Protein AF-A0A6V7UQU7-F1 (afdb_monomer_lite)

Foldseek 3Di:
DVVVVVVVCVVVLVVVLVVQPDPPPEAEPDDADDPVVVVVVPVPDDPPVVVQDCVVQCVVPVHHQGHFYWDHDPVIDRPSSLDDQQNVLVVVVLSVQVVVLVVPDDPVPPDPVSCCVRVVPDDPLLVVFQKKKKKKKKFWCVVPPPDPDDDRCVLVVVCVVCVSVLVVVLQVVCCVDPWHWRHKDKDFWDKDKDQDPPPVRTIMIMTIIMMGTDIDDDPDPDPPVVVQCSSQVSSVVVQVVVPPDGMDIHMDMDGSVCVVVVVVVVVD

InterPro domains:
  IPR007012 Poly(A) polymerase, central domain [PF04928] (21-111)

Organism: Meloidogyne enterolobii (NCBI:txid390850)

Radius of gyration: 23.24 Å; chains: 1; bounding box: 62×55×62 Å

Structure (mmCIF, N/CA/C/O backbone):
data_AF-A0A6V7UQU7-F1
#
_entry.id   AF-A0A6V7UQU7-F1
#
loop_
_atom_site.group_PDB
_atom_site.id
_atom_site.type_symbol
_atom_site.label_atom_id
_atom_site.label_alt_id
_atom_site.label_comp_id
_atom_site.label_asym_id
_atom_site.label_entity_id
_atom_site.label_seq_id
_atom_site.pdbx_PDB_ins_code
_atom_site.Cartn_x
_atom_site.Cartn_y
_atom_site.Cartn_z
_atom_site.occupancy
_atom_site.B_iso_or_equiv
_atom_site.auth_seq_id
_atom_site.auth_comp_id
_atom_site.auth_asym_id
_atom_site.auth_atom_id
_atom_site.pdbx_PDB_model_num
ATOM 1 N N . MET A 1 1 ? -1.604 6.553 -40.086 1.00 38.62 1 MET A N 1
ATOM 2 C CA . MET A 1 1 ? -0.364 6.675 -39.282 1.00 38.62 1 MET A CA 1
ATOM 3 C C . MET A 1 1 ? -0.588 6.390 -37.780 1.00 38.62 1 MET A C 1
ATOM 5 O O . MET A 1 1 ? 0.051 7.010 -36.950 1.00 38.62 1 MET A O 1
ATOM 9 N N . PHE A 1 2 ? -1.467 5.445 -37.404 1.00 35.56 2 PHE A N 1
ATOM 10 C CA . PHE A 1 2 ? -1.721 5.056 -35.995 1.00 35.56 2 PHE A CA 1
ATOM 11 C C . PHE A 1 2 ? -1.322 3.598 -35.680 1.00 35.56 2 PHE A C 1
ATOM 13 O O . PHE A 1 2 ? -1.308 3.193 -34.520 1.00 35.56 2 PHE A O 1
ATOM 20 N N . CYS A 1 3 ? -0.959 2.815 -36.704 1.00 40.19 3 CYS A N 1
ATOM 21 C CA . CYS A 1 3 ? -0.715 1.377 -36.570 1.00 40.19 3 CYS A CA 1
ATOM 22 C C . CYS A 1 3 ? 0.665 1.059 -35.968 1.00 40.19 3 CYS A C 1
ATOM 24 O O . CYS A 1 3 ? 0.757 0.230 -35.070 1.00 40.19 3 CYS A O 1
ATOM 26 N N . LEU A 1 4 ? 1.728 1.771 -36.378 1.00 34.69 4 LEU A N 1
ATOM 27 C CA . LEU A 1 4 ? 3.078 1.542 -35.841 1.00 34.69 4 LEU A CA 1
ATOM 28 C C . LEU A 1 4 ? 3.214 1.943 -34.367 1.00 34.69 4 LEU A C 1
ATOM 30 O O . LEU A 1 4 ? 3.844 1.215 -33.612 1.00 34.69 4 LEU A O 1
ATOM 34 N N . PHE A 1 5 ? 2.584 3.041 -33.935 1.00 39.69 5 PHE A N 1
ATOM 35 C CA . PHE A 1 5 ? 2.629 3.470 -32.531 1.00 39.69 5 PHE A CA 1
ATOM 36 C C . PHE A 1 5 ? 1.926 2.469 -31.605 1.00 39.69 5 PHE A C 1
ATOM 38 O O . PHE A 1 5 ? 2.447 2.155 -30.539 1.00 39.69 5 PHE A O 1
ATOM 45 N N . CYS A 1 6 ? 0.787 1.909 -32.030 1.00 44.00 6 CYS A N 1
ATOM 46 C CA . CYS A 1 6 ? 0.110 0.858 -31.270 1.00 44.00 6 CYS A CA 1
ATOM 47 C C . CYS A 1 6 ? 0.931 -0.436 -31.243 1.00 44.00 6 CYS A C 1
ATOM 49 O O . CYS A 1 6 ? 1.043 -1.044 -30.185 1.00 44.00 6 CYS A O 1
ATOM 51 N N . LEU A 1 7 ? 1.545 -0.839 -32.362 1.00 42.62 7 LEU A N 1
ATOM 52 C CA . LEU A 1 7 ? 2.365 -2.053 -32.415 1.00 42.62 7 LEU A CA 1
ATOM 53 C C . LEU A 1 7 ? 3.631 -1.936 -31.549 1.00 42.62 7 LEU A C 1
ATOM 55 O O . LEU A 1 7 ? 3.973 -2.881 -30.841 1.00 42.62 7 LEU A O 1
ATOM 59 N N . MET A 1 8 ? 4.289 -0.768 -31.554 1.00 40.59 8 MET A N 1
ATOM 60 C CA . MET A 1 8 ? 5.444 -0.488 -30.694 1.00 40.59 8 MET A CA 1
ATOM 61 C C . MET A 1 8 ? 5.042 -0.474 -29.220 1.00 40.59 8 MET A C 1
ATOM 63 O O . MET A 1 8 ? 5.721 -1.085 -28.405 1.00 40.59 8 MET A O 1
ATOM 67 N N . PHE A 1 9 ? 3.903 0.142 -28.879 1.00 51.94 9 PHE A N 1
ATOM 68 C CA . PHE A 1 9 ? 3.383 0.110 -27.514 1.00 51.94 9 PHE A CA 1
ATOM 69 C C . PHE A 1 9 ? 3.078 -1.327 -27.080 1.00 51.94 9 PHE A C 1
ATOM 71 O O . PHE A 1 9 ? 3.456 -1.713 -25.987 1.00 51.94 9 PHE A O 1
ATOM 78 N N . PHE A 1 10 ? 2.489 -2.155 -27.946 1.00 49.56 10 PHE A N 1
ATOM 79 C CA . PHE A 1 10 ? 2.205 -3.565 -27.662 1.00 49.56 10 PHE A CA 1
ATOM 80 C C . PHE A 1 10 ? 3.458 -4.418 -27.460 1.00 49.56 10 PHE A C 1
ATOM 82 O O . PHE A 1 10 ? 3.515 -5.197 -26.510 1.00 49.56 10 PHE A O 1
ATOM 89 N N . LEU A 1 11 ? 4.465 -4.274 -28.325 1.00 48.03 11 LEU A N 1
ATOM 90 C CA . LEU A 1 11 ? 5.730 -5.003 -28.211 1.00 48.03 11 LEU A CA 1
AT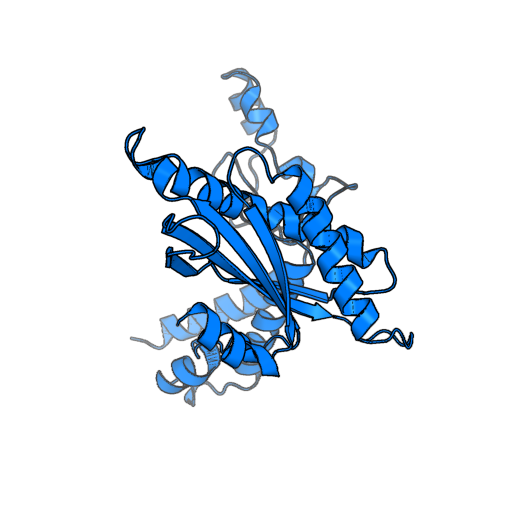OM 91 C C . LEU A 1 11 ? 6.523 -4.544 -26.982 1.00 48.03 11 LEU A C 1
ATOM 93 O O . LEU A 1 11 ? 6.969 -5.384 -26.202 1.00 48.03 11 LEU A O 1
ATOM 97 N N . CYS A 1 12 ? 6.612 -3.232 -26.742 1.00 50.34 12 CYS A N 1
ATOM 98 C CA . CYS A 1 12 ? 7.234 -2.686 -25.540 1.00 50.34 12 CYS A CA 1
ATOM 99 C C . CYS A 1 12 ? 6.485 -3.113 -24.276 1.00 50.34 12 CYS A C 1
ATOM 101 O O . CYS A 1 12 ? 7.136 -3.460 -23.302 1.00 50.34 12 CYS A O 1
ATOM 103 N N . PHE 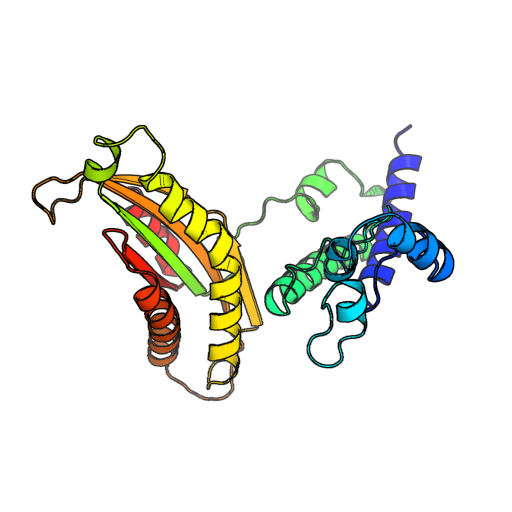A 1 13 ? 5.149 -3.155 -24.284 1.00 57.59 13 PHE A N 1
ATOM 104 C CA . PHE A 1 13 ? 4.348 -3.514 -23.112 1.00 57.59 13 PHE A CA 1
ATOM 105 C C . PHE A 1 13 ? 4.418 -5.011 -22.792 1.00 57.59 13 PHE A C 1
ATOM 107 O O . PHE A 1 13 ? 4.503 -5.364 -21.624 1.00 57.59 13 PHE A O 1
ATOM 114 N N . ASN A 1 14 ? 4.452 -5.899 -23.793 1.00 53.62 14 ASN A N 1
ATOM 115 C CA . ASN A 1 14 ? 4.610 -7.345 -23.571 1.00 53.62 14 ASN A CA 1
ATOM 116 C C . ASN A 1 14 ? 6.024 -7.712 -23.081 1.00 53.62 14 ASN A C 1
ATOM 118 O O . ASN A 1 14 ? 6.183 -8.603 -22.244 1.00 53.62 14 ASN A O 1
ATOM 122 N N . VAL A 1 15 ? 7.050 -7.010 -23.577 1.00 52.31 15 VAL A N 1
ATOM 123 C CA . VAL A 1 15 ? 8.431 -7.145 -23.089 1.00 52.31 15 VAL A CA 1
ATOM 124 C C . VAL A 1 15 ? 8.567 -6.541 -21.687 1.00 52.31 15 VAL A C 1
ATOM 126 O O . VAL A 1 15 ? 9.101 -7.215 -20.809 1.00 52.31 15 VAL A O 1
ATOM 129 N N . LEU A 1 16 ? 8.000 -5.353 -21.428 1.00 54.75 16 LEU A N 1
ATOM 130 C CA . LEU A 1 16 ? 7.942 -4.772 -20.079 1.00 54.75 16 LEU A CA 1
ATOM 131 C C . LEU A 1 16 ? 7.224 -5.708 -19.110 1.00 54.75 16 LEU A C 1
ATOM 133 O O . LEU A 1 16 ? 7.725 -5.939 -18.023 1.00 54.75 16 LEU A O 1
ATOM 137 N N . LEU A 1 17 ? 6.087 -6.285 -19.501 1.00 57.25 17 LEU A N 1
ATOM 138 C CA . LEU A 1 17 ? 5.321 -7.218 -18.675 1.00 57.25 17 LEU A CA 1
ATOM 139 C C . LEU A 1 17 ? 6.156 -8.429 -18.263 1.00 57.25 17 LEU A C 1
ATOM 141 O O . LEU A 1 17 ? 6.141 -8.797 -17.095 1.00 57.25 17 LEU A O 1
ATOM 145 N N . LYS A 1 18 ? 6.905 -9.035 -19.193 1.00 56.91 18 LYS A N 1
ATOM 146 C CA . LYS A 1 18 ? 7.782 -10.174 -18.881 1.00 56.91 18 LYS A CA 1
ATOM 147 C C . LYS A 1 18 ? 8.965 -9.787 -17.987 1.00 56.91 18 LYS A C 1
ATOM 149 O O . LYS A 1 18 ? 9.314 -10.566 -17.106 1.00 56.91 18 LYS A O 1
ATOM 154 N N . VAL A 1 19 ? 9.551 -8.604 -18.182 1.00 50.72 19 VAL A N 1
ATOM 155 C CA . VAL A 1 19 ? 10.680 -8.100 -17.375 1.00 50.72 19 VAL A CA 1
ATOM 156 C C . VAL A 1 19 ? 10.222 -7.672 -15.973 1.00 50.72 19 VAL A C 1
ATOM 158 O O . VAL A 1 19 ? 10.848 -8.030 -14.981 1.00 50.72 19 VAL A O 1
ATOM 161 N N . CYS A 1 20 ? 9.066 -7.016 -15.857 1.00 53.97 20 CYS A N 1
ATOM 162 C CA . CYS A 1 20 ? 8.433 -6.627 -14.594 1.00 53.97 20 CYS A CA 1
ATOM 163 C C . CYS A 1 20 ? 7.859 -7.810 -13.791 1.00 53.97 20 CYS A C 1
ATOM 165 O O . CYS A 1 20 ? 7.164 -7.579 -12.807 1.00 53.97 20 CYS A O 1
ATOM 167 N N . LEU A 1 21 ? 8.080 -9.065 -14.196 1.00 60.72 21 LEU A N 1
ATOM 168 C CA . LEU A 1 21 ? 7.579 -10.249 -13.486 1.00 60.72 21 LEU A CA 1
ATOM 169 C C . LEU A 1 21 ? 8.658 -11.003 -12.696 1.00 60.72 21 LEU A C 1
ATOM 171 O O . LEU A 1 21 ? 8.309 -11.906 -11.941 1.00 60.72 21 LEU A O 1
ATOM 175 N N . GLN A 1 22 ? 9.937 -10.634 -12.810 1.00 75.25 22 GLN A N 1
ATOM 176 C CA . GLN A 1 22 ? 11.036 -11.292 -12.088 1.00 75.25 22 GLN A CA 1
ATOM 177 C C . GLN A 1 22 ? 11.571 -10.432 -10.934 1.00 75.25 22 GLN A C 1
ATOM 179 O O . GLN A 1 22 ? 12.771 -10.253 -10.766 1.00 75.25 22 GLN A O 1
ATOM 184 N N . TRP A 1 23 ? 10.694 -9.862 -10.115 1.00 81.38 23 TRP A N 1
ATOM 185 C CA . TRP A 1 23 ? 11.144 -9.172 -8.904 1.00 81.38 23 TRP A CA 1
ATOM 186 C C . TRP A 1 23 ? 11.873 -10.143 -7.958 1.00 81.38 23 TRP A C 1
ATOM 188 O O . TRP A 1 23 ? 11.423 -11.282 -7.821 1.00 81.38 23 TRP A O 1
ATOM 198 N N . PRO A 1 24 ? 12.959 -9.724 -7.282 1.00 82.94 24 PRO A N 1
ATOM 199 C CA . PRO A 1 24 ? 13.440 -8.349 -7.125 1.00 82.94 24 PRO A CA 1
ATOM 200 C C . PRO A 1 24 ? 14.542 -7.927 -8.120 1.00 82.94 24 PRO A C 1
ATOM 202 O O . PRO A 1 24 ? 15.306 -7.015 -7.809 1.00 82.94 24 PRO A O 1
ATOM 205 N N . PHE A 1 25 ? 14.676 -8.548 -9.299 1.00 82.81 25 PHE A N 1
ATOM 206 C CA . PHE A 1 25 ? 15.688 -8.100 -10.264 1.00 82.81 25 PHE A CA 1
ATOM 207 C C . PHE A 1 25 ? 15.434 -6.640 -10.696 1.00 82.81 25 PHE A C 1
ATOM 209 O O . PHE A 1 25 ? 14.292 -6.288 -11.009 1.00 82.81 25 PHE A O 1
ATOM 216 N N . PRO A 1 26 ? 16.466 -5.772 -10.686 1.00 80.75 26 PRO A N 1
ATOM 217 C CA . PRO A 1 26 ? 16.290 -4.356 -10.967 1.00 80.75 26 PRO A CA 1
ATOM 218 C C . PRO A 1 26 ? 15.997 -4.092 -12.438 1.00 80.75 26 PRO A C 1
ATOM 220 O O . PRO A 1 26 ? 16.624 -4.661 -13.331 1.00 80.75 26 PRO A O 1
ATOM 223 N N . VAL A 1 27 ? 15.089 -3.149 -12.681 1.00 84.50 27 VAL A N 1
ATOM 224 C CA . VAL A 1 27 ? 14.890 -2.574 -14.011 1.00 84.50 27 VAL A CA 1
ATOM 225 C C . VAL A 1 27 ? 15.957 -1.506 -14.231 1.00 84.50 27 VAL A C 1
ATOM 227 O O . VAL A 1 27 ? 15.964 -0.479 -13.547 1.00 84.50 27 VAL A O 1
ATOM 230 N N . LEU A 1 28 ? 16.848 -1.766 -15.188 1.00 83.19 28 LEU A N 1
ATOM 231 C CA . LEU A 1 28 ? 17.916 -0.866 -15.615 1.00 83.19 28 LEU A CA 1
ATOM 232 C C . LEU A 1 28 ? 17.627 -0.371 -17.032 1.00 83.19 28 LEU A C 1
ATOM 234 O O . LEU A 1 28 ? 17.311 -1.166 -17.917 1.00 83.19 28 LEU A O 1
ATOM 238 N N . LEU A 1 29 ? 17.737 0.939 -17.240 1.00 84.25 29 LEU A N 1
ATOM 239 C CA . LEU A 1 29 ? 17.653 1.542 -18.575 1.00 84.25 29 LEU A CA 1
ATOM 240 C C . LEU A 1 29 ? 19.039 1.691 -19.220 1.00 84.25 29 LEU A C 1
ATOM 242 O O . LEU A 1 29 ? 19.158 1.612 -20.438 1.00 84.25 29 LEU A O 1
ATOM 246 N N . GLU A 1 30 ? 20.074 1.865 -18.397 1.00 82.75 30 GLU A N 1
ATOM 247 C CA . GLU A 1 30 ? 21.483 1.960 -18.784 1.00 82.75 30 GLU A CA 1
ATOM 248 C C . GLU A 1 30 ? 22.332 1.117 -17.819 1.00 82.75 30 GLU A C 1
ATOM 250 O O . GLU A 1 30 ? 21.868 0.721 -16.744 1.00 82.75 30 GLU A O 1
ATOM 255 N N . ALA A 1 31 ? 23.567 0.803 -18.213 1.00 81.81 31 ALA A N 1
ATOM 256 C CA . ALA A 1 31 ? 24.506 0.127 -17.326 1.00 81.81 31 ALA A CA 1
ATOM 257 C C . ALA A 1 31 ? 24.870 1.040 -16.144 1.00 81.81 31 ALA A C 1
ATOM 259 O O . ALA A 1 31 ? 25.042 2.243 -16.323 1.00 81.81 31 ALA A O 1
ATOM 260 N N . LEU A 1 32 ? 25.008 0.459 -14.950 1.00 77.88 32 LEU A N 1
ATOM 261 C CA . LEU A 1 32 ? 25.398 1.211 -13.757 1.00 77.88 32 LEU A CA 1
ATOM 262 C C . LEU A 1 32 ? 26.798 1.812 -13.923 1.00 77.88 32 LEU A C 1
ATOM 264 O O . LEU A 1 32 ? 27.699 1.176 -14.480 1.00 77.88 32 LEU A O 1
ATOM 268 N N . THR A 1 33 ? 26.980 3.015 -13.386 1.00 75.56 33 THR A N 1
ATOM 269 C CA . THR A 1 33 ? 28.263 3.717 -13.358 1.00 75.56 33 THR A CA 1
ATOM 270 C C . THR A 1 33 ? 29.335 2.850 -12.690 1.00 75.56 33 THR A C 1
ATOM 272 O O . THR A 1 33 ? 29.115 2.247 -11.638 1.00 75.56 33 THR A O 1
ATOM 275 N N . SER A 1 34 ? 30.518 2.769 -13.306 1.00 71.75 34 SER A N 1
ATOM 276 C CA . SER A 1 34 ? 31.608 1.921 -12.819 1.00 71.75 34 SER A CA 1
ATOM 277 C C . SER A 1 34 ? 32.243 2.459 -11.530 1.00 71.75 34 SER A C 1
ATOM 279 O O . SER A 1 34 ? 32.335 3.670 -11.315 1.00 71.75 34 SER A O 1
ATOM 281 N N . GLN A 1 35 ? 32.763 1.548 -10.696 1.00 66.25 35 GLN A N 1
ATOM 282 C CA . GLN A 1 35 ? 33.463 1.868 -9.438 1.00 66.25 35 GLN A CA 1
ATOM 283 C C . GLN A 1 35 ? 34.615 2.868 -9.629 1.00 66.25 35 GLN A C 1
ATOM 285 O O . GLN A 1 35 ? 34.891 3.690 -8.756 1.00 66.25 35 GLN A O 1
ATOM 290 N N . GLU A 1 36 ? 35.265 2.831 -10.789 1.00 66.06 36 GLU A N 1
ATOM 291 C CA . GLU A 1 36 ? 36.359 3.729 -11.156 1.00 66.06 36 GLU A CA 1
ATOM 292 C C . GLU A 1 36 ? 35.876 5.172 -11.381 1.00 66.06 36 GLU A C 1
ATOM 294 O O . GLU A 1 36 ? 36.468 6.117 -10.854 1.00 66.06 36 GLU A O 1
ATOM 299 N N . LEU A 1 37 ? 34.752 5.351 -12.087 1.00 65.38 37 LEU A N 1
ATOM 300 C CA . LEU A 1 37 ? 34.122 6.661 -12.294 1.00 65.38 37 LEU A CA 1
ATOM 301 C C . LEU A 1 37 ? 33.615 7.252 -10.972 1.00 65.38 37 LEU A C 1
ATOM 303 O O . LEU A 1 37 ? 33.791 8.445 -10.722 1.00 65.38 37 LEU A O 1
ATOM 307 N N . ILE A 1 38 ? 33.060 6.402 -10.104 1.00 64.94 38 ILE A N 1
ATOM 308 C CA . ILE A 1 38 ? 32.611 6.769 -8.756 1.00 64.94 38 ILE A CA 1
ATOM 309 C C . ILE A 1 38 ? 33.795 7.259 -7.913 1.00 64.94 38 ILE A C 1
ATOM 311 O O . ILE A 1 38 ? 33.745 8.356 -7.363 1.00 64.94 38 ILE A O 1
ATOM 315 N N . THR A 1 39 ? 34.891 6.497 -7.866 1.00 62.28 39 THR A N 1
ATOM 316 C CA . THR A 1 39 ? 36.102 6.850 -7.097 1.00 62.28 39 THR A CA 1
ATOM 317 C C . THR A 1 39 ? 36.709 8.174 -7.576 1.00 62.28 39 THR A C 1
ATOM 319 O O . THR A 1 39 ? 37.093 9.017 -6.767 1.00 62.28 39 THR A O 1
ATOM 322 N N . LYS A 1 40 ? 36.720 8.416 -8.893 1.00 65.44 40 LYS A N 1
ATOM 323 C CA . LYS A 1 40 ? 37.178 9.685 -9.479 1.00 65.44 40 LYS A CA 1
ATOM 324 C C . LYS A 1 40 ? 36.296 10.877 -9.083 1.00 65.44 40 LYS A C 1
ATOM 326 O O . LYS A 1 40 ? 36.815 11.976 -8.907 1.00 65.44 40 LYS A O 1
ATOM 331 N N . TYR A 1 41 ? 34.985 10.674 -8.942 1.00 61.09 41 TYR A N 1
ATOM 332 C CA . TYR A 1 41 ? 34.038 11.717 -8.532 1.00 61.09 41 TYR A CA 1
ATOM 333 C C . TYR A 1 41 ? 34.113 12.008 -7.023 1.00 61.09 41 TYR A C 1
ATOM 335 O O . TYR A 1 41 ? 34.119 13.168 -6.616 1.00 61.09 41 TYR A O 1
ATOM 343 N N . LEU A 1 42 ? 34.233 10.963 -6.196 1.00 61.47 42 LEU A N 1
ATOM 344 C CA . LEU A 1 42 ? 34.309 11.058 -4.732 1.00 61.47 42 LEU A CA 1
ATOM 345 C C . LEU A 1 42 ? 35.591 11.732 -4.237 1.00 61.47 42 LEU A C 1
ATOM 347 O O . LEU A 1 42 ? 35.550 12.480 -3.266 1.00 61.47 42 LEU A O 1
ATOM 351 N N . ASN A 1 43 ? 36.711 11.556 -4.941 1.00 60.69 43 ASN A N 1
ATOM 352 C CA . ASN A 1 43 ? 37.952 12.263 -4.614 1.00 60.69 43 ASN A CA 1
ATOM 353 C C . ASN A 1 43 ? 37.844 13.794 -4.778 1.00 60.69 43 ASN A C 1
ATOM 355 O O . ASN A 1 43 ? 38.704 14.513 -4.274 1.00 60.69 43 ASN A O 1
ATOM 359 N N . ASN A 1 44 ? 36.799 14.299 -5.448 1.00 58.19 44 ASN A N 1
ATOM 360 C CA . ASN A 1 44 ? 36.612 15.724 -5.713 1.00 58.19 44 ASN A CA 1
ATOM 361 C C . ASN A 1 44 ? 35.562 16.413 -4.821 1.00 58.19 44 ASN A C 1
ATOM 363 O O . ASN A 1 44 ? 35.558 17.642 -4.795 1.00 58.19 44 ASN A O 1
ATOM 367 N N . GLN A 1 45 ? 34.694 15.696 -4.088 1.00 55.38 45 GLN A N 1
ATOM 368 C CA . GLN A 1 45 ? 33.727 16.306 -3.156 1.00 55.38 45 GLN A CA 1
ATOM 369 C C . GLN A 1 45 ? 33.395 15.424 -1.941 1.00 55.38 45 GLN A C 1
ATOM 371 O O . GLN A 1 45 ? 33.277 14.209 -2.046 1.00 55.38 45 GLN A O 1
ATOM 376 N N . ASN A 1 46 ? 33.197 16.094 -0.797 1.00 53.53 46 ASN A N 1
ATOM 377 C CA . ASN A 1 46 ? 32.868 15.551 0.526 1.00 53.53 46 ASN A CA 1
ATOM 378 C C . ASN A 1 46 ? 31.901 14.346 0.523 1.00 53.53 46 ASN A C 1
ATOM 380 O O . ASN A 1 46 ? 30.873 14.348 -0.153 1.00 53.53 46 ASN A O 1
ATOM 384 N N . ASN A 1 47 ? 32.200 13.389 1.410 1.00 55.16 47 ASN A N 1
ATOM 385 C CA . ASN A 1 47 ? 31.612 12.052 1.610 1.00 55.16 47 ASN A CA 1
ATOM 386 C C . ASN A 1 47 ? 30.070 11.918 1.719 1.00 55.16 47 ASN A C 1
ATOM 388 O O . ASN A 1 47 ? 29.581 10.797 1.806 1.00 55.16 47 ASN A O 1
ATOM 392 N N . TYR A 1 48 ? 29.277 12.992 1.674 1.00 51.84 48 TYR A N 1
ATOM 393 C CA . TYR A 1 48 ? 27.807 12.935 1.797 1.00 51.84 48 TYR A CA 1
ATOM 394 C C . TYR A 1 48 ? 27.104 12.262 0.609 1.00 51.84 48 TYR A C 1
ATOM 396 O O . TYR A 1 48 ? 25.969 11.808 0.725 1.00 51.84 48 TYR A O 1
ATOM 404 N N . LEU A 1 49 ? 27.774 12.176 -0.542 1.00 51.16 49 LEU A N 1
ATOM 405 C CA . LEU A 1 49 ? 27.250 11.475 -1.713 1.00 51.16 49 LEU A CA 1
ATOM 406 C C . LEU A 1 49 ? 27.323 9.952 -1.578 1.00 51.16 49 LEU A C 1
ATOM 408 O O . LEU A 1 49 ? 26.596 9.280 -2.297 1.00 51.16 49 LEU A O 1
ATOM 412 N N . ILE A 1 50 ? 28.149 9.410 -0.673 1.00 50.62 50 ILE A N 1
ATOM 413 C CA . ILE A 1 50 ? 28.278 7.961 -0.433 1.00 50.62 50 ILE A CA 1
ATOM 414 C C . ILE A 1 50 ? 27.044 7.420 0.308 1.00 50.62 50 ILE A C 1
ATOM 416 O O . ILE A 1 50 ? 26.586 6.320 0.014 1.00 50.62 50 ILE A O 1
ATOM 420 N N . ASP A 1 51 ? 26.414 8.228 1.164 1.00 50.03 51 ASP A N 1
ATOM 421 C CA . ASP A 1 51 ? 25.173 7.851 1.859 1.00 50.03 51 ASP A CA 1
ATOM 422 C C . ASP A 1 51 ? 23.920 7.956 0.965 1.00 50.03 51 ASP A C 1
ATOM 424 O O . ASP A 1 51 ? 22.860 7.427 1.296 1.00 50.03 51 ASP A O 1
ATOM 428 N N . SER A 1 52 ? 24.034 8.571 -0.222 1.00 48.19 52 SER A N 1
ATOM 429 C CA . SER A 1 52 ? 22.973 8.599 -1.248 1.00 48.19 52 SER A CA 1
ATOM 430 C C . SER A 1 52 ? 22.781 7.241 -1.956 1.00 48.19 52 SER A C 1
ATOM 432 O O . SER A 1 52 ? 21.972 7.127 -2.884 1.00 48.19 52 SER A O 1
ATOM 434 N N . TRP A 1 53 ? 23.517 6.203 -1.561 1.00 52.94 53 TRP A N 1
ATOM 435 C CA . TRP A 1 53 ? 23.597 4.945 -2.296 1.00 52.94 53 TRP A CA 1
ATOM 436 C C . TRP A 1 53 ? 22.558 3.931 -1.827 1.00 52.94 53 TRP A C 1
ATOM 438 O O . TRP A 1 53 ? 22.809 3.096 -0.966 1.00 52.94 53 TRP A O 1
ATOM 448 N N . TYR A 1 54 ? 21.407 3.909 -2.498 1.00 51.16 54 TYR A N 1
ATOM 449 C CA . TYR A 1 54 ? 20.452 2.795 -2.418 1.00 51.16 54 TYR A CA 1
ATOM 450 C C . TYR A 1 54 ? 20.870 1.565 -3.253 1.00 51.16 54 TYR A C 1
ATOM 452 O O . TYR A 1 54 ? 20.087 0.626 -3.382 1.00 51.16 54 TYR A O 1
ATOM 460 N N . LEU A 1 55 ? 22.092 1.529 -3.806 1.00 51.16 55 LEU A N 1
ATOM 461 C CA . LEU A 1 55 ? 22.653 0.332 -4.452 1.00 51.16 55 LEU A CA 1
ATOM 462 C C . LEU A 1 55 ? 23.150 -0.708 -3.430 1.00 51.16 55 LEU A C 1
ATOM 464 O O . LEU A 1 55 ? 23.073 -1.905 -3.707 1.00 51.16 55 LEU A O 1
ATOM 468 N N . SER A 1 56 ? 23.570 -0.292 -2.227 1.00 49.75 56 SER A N 1
ATOM 469 C CA . SER A 1 56 ? 23.881 -1.222 -1.127 1.00 49.75 56 SER A CA 1
ATOM 470 C C . SER A 1 56 ? 22.637 -2.012 -0.702 1.00 49.75 56 SER A C 1
ATOM 472 O O . SER A 1 56 ? 22.732 -3.210 -0.468 1.00 49.75 56 SER A O 1
ATOM 474 N N . ASN A 1 57 ? 21.453 -1.386 -0.736 1.00 49.91 57 ASN A N 1
ATOM 475 C CA . ASN A 1 57 ? 20.157 -2.004 -0.424 1.00 49.91 57 ASN A CA 1
ATOM 476 C C . ASN A 1 57 ? 19.591 -2.932 -1.510 1.00 49.91 57 ASN A C 1
ATOM 478 O O . ASN A 1 57 ? 18.656 -3.684 -1.242 1.00 49.91 57 ASN A O 1
ATOM 482 N N . ILE A 1 58 ? 20.148 -2.931 -2.726 1.00 51.19 58 ILE A N 1
ATOM 483 C CA . ILE A 1 58 ? 19.845 -3.989 -3.706 1.00 51.19 58 ILE A CA 1
ATOM 484 C C . ILE A 1 58 ? 20.506 -5.306 -3.275 1.00 51.19 58 ILE A C 1
ATOM 486 O O . ILE A 1 58 ? 19.956 -6.376 -3.517 1.00 51.19 58 ILE A O 1
ATOM 490 N N . LYS A 1 59 ? 21.659 -5.223 -2.598 1.00 45.28 59 LYS A N 1
ATOM 491 C CA . LYS A 1 59 ? 22.409 -6.363 -2.050 1.00 45.28 59 LYS A CA 1
ATOM 492 C C . LYS A 1 59 ? 22.291 -6.508 -0.529 1.00 45.28 59 LYS A C 1
ATOM 494 O O . LYS A 1 59 ? 22.950 -7.371 0.037 1.00 45.28 59 LYS A O 1
ATOM 499 N N . ASN A 1 60 ? 21.502 -5.669 0.143 1.00 55.62 60 ASN A N 1
ATOM 500 C CA . ASN A 1 60 ? 21.336 -5.751 1.588 1.00 55.62 60 ASN A CA 1
ATOM 501 C C . ASN A 1 60 ? 20.489 -6.984 1.891 1.00 55.62 60 ASN A C 1
ATOM 503 O O . ASN A 1 60 ? 19.268 -6.956 1.748 1.00 55.62 60 ASN A O 1
ATOM 507 N N . GLU A 1 61 ? 21.163 -8.065 2.280 1.00 53.72 61 GLU A N 1
ATOM 508 C CA . GLU A 1 61 ? 20.552 -9.362 2.583 1.00 53.72 61 GLU A CA 1
ATOM 509 C C . GLU A 1 61 ? 19.471 -9.249 3.669 1.00 53.72 61 GLU A C 1
ATOM 511 O O . GLU A 1 61 ? 18.514 -10.020 3.664 1.00 53.72 61 GLU A O 1
ATOM 516 N N . ASN A 1 62 ? 19.565 -8.241 4.545 1.00 55.00 62 ASN A N 1
ATOM 517 C CA . ASN A 1 62 ? 18.608 -8.032 5.628 1.00 55.00 62 ASN A CA 1
ATOM 518 C C . ASN A 1 62 ? 17.308 -7.350 5.167 1.00 55.00 62 ASN A C 1
ATOM 520 O O . ASN A 1 62 ? 16.257 -7.597 5.756 1.00 55.00 62 ASN A O 1
ATOM 524 N N . GLN A 1 63 ? 17.355 -6.479 4.148 1.00 63.97 63 GLN A N 1
ATOM 525 C CA . GLN A 1 63 ? 16.185 -5.750 3.627 1.00 63.97 63 GLN A CA 1
ATOM 526 C C . GLN A 1 63 ? 16.327 -5.463 2.120 1.00 63.97 63 GLN A C 1
ATOM 528 O O . GLN A 1 63 ? 16.602 -4.324 1.724 1.00 63.97 63 GLN A O 1
ATOM 533 N N . PRO A 1 64 ? 16.134 -6.474 1.258 1.00 70.44 64 PRO A N 1
ATOM 534 C CA . PRO A 1 64 ? 16.235 -6.289 -0.182 1.00 70.44 64 PRO A CA 1
ATOM 535 C C . PRO A 1 64 ? 15.117 -5.385 -0.717 1.00 70.44 64 PRO A C 1
ATOM 537 O O . PRO A 1 64 ? 13.974 -5.408 -0.254 1.00 70.44 64 PRO A O 1
ATOM 540 N N . SER A 1 65 ? 15.438 -4.599 -1.748 1.00 80.50 65 SER A N 1
ATOM 541 C CA . SER A 1 65 ? 14.432 -3.824 -2.485 1.00 80.50 65 SER A CA 1
ATOM 542 C C . SER A 1 65 ? 13.425 -4.748 -3.175 1.00 80.50 65 SER A C 1
ATOM 544 O O . SER A 1 65 ? 13.806 -5.675 -3.880 1.00 80.50 65 SER A O 1
ATOM 546 N N . ILE A 1 66 ? 12.133 -4.462 -3.019 1.00 85.88 66 ILE A N 1
ATOM 547 C CA . ILE A 1 66 ? 11.055 -5.366 -3.448 1.00 85.88 66 ILE A CA 1
ATOM 548 C C . ILE A 1 66 ? 10.789 -5.290 -4.955 1.00 85.88 66 ILE A C 1
ATOM 550 O O . ILE A 1 66 ? 10.590 -6.315 -5.600 1.00 85.88 66 ILE A O 1
ATOM 554 N N . MET A 1 67 ? 10.790 -4.079 -5.517 1.00 88.06 67 MET A N 1
ATOM 555 C CA . MET A 1 67 ? 10.617 -3.824 -6.952 1.00 88.06 67 MET A CA 1
ATOM 556 C C . MET A 1 67 ? 11.587 -2.723 -7.413 1.00 88.06 67 MET A C 1
ATOM 558 O O . MET A 1 67 ? 11.157 -1.588 -7.619 1.00 88.06 67 MET A O 1
ATOM 562 N N . PRO A 1 68 ? 12.904 -2.987 -7.490 1.00 85.38 68 PRO A N 1
ATOM 563 C CA . PRO A 1 68 ? 13.872 -1.934 -7.769 1.00 85.38 68 PRO A CA 1
ATOM 564 C C . PRO A 1 68 ? 13.761 -1.420 -9.210 1.00 85.38 68 PRO A C 1
ATOM 566 O O . PRO A 1 68 ? 13.877 -2.176 -10.173 1.00 85.38 68 PRO A O 1
ATOM 569 N N . ILE A 1 69 ? 13.572 -0.108 -9.355 1.00 86.62 69 ILE A N 1
ATOM 570 C CA . ILE A 1 69 ? 13.603 0.601 -10.641 1.00 86.62 69 ILE A CA 1
ATOM 571 C C . ILE A 1 69 ? 14.657 1.688 -10.509 1.00 86.62 69 ILE A C 1
ATOM 573 O O . ILE A 1 69 ? 14.523 2.563 -9.654 1.00 86.62 69 ILE A O 1
ATOM 577 N N . ILE A 1 70 ? 15.716 1.613 -11.310 1.00 84.00 70 ILE A N 1
ATOM 578 C CA . ILE A 1 70 ? 16.903 2.446 -11.113 1.00 84.00 70 ILE A CA 1
ATOM 579 C C . ILE A 1 70 ? 16.910 3.604 -12.108 1.00 84.00 70 ILE A C 1
ATOM 581 O O . ILE A 1 70 ? 16.714 3.406 -13.309 1.00 84.00 70 ILE A O 1
ATOM 585 N N . SER A 1 71 ? 17.113 4.826 -11.608 1.00 85.56 71 SER A N 1
ATOM 586 C CA . SER A 1 71 ? 17.273 6.000 -12.464 1.00 85.56 71 SER A CA 1
ATOM 587 C C . SER A 1 71 ? 18.539 5.868 -13.321 1.00 85.56 71 SER A C 1
ATOM 589 O O . SER A 1 71 ? 19.574 5.467 -12.796 1.00 85.56 71 SER A O 1
ATOM 591 N N . PRO A 1 72 ? 18.495 6.233 -14.615 1.00 84.31 72 PRO A N 1
ATOM 592 C CA . PRO A 1 72 ? 19.634 6.044 -15.518 1.00 84.31 72 PRO A CA 1
ATOM 593 C C . PRO A 1 72 ? 20.776 7.031 -15.266 1.00 84.31 72 PRO A C 1
ATOM 595 O O . PRO A 1 72 ? 21.928 6.735 -15.549 1.00 84.31 72 PRO A O 1
ATOM 598 N N . LYS A 1 73 ? 20.466 8.231 -14.762 1.00 82.25 73 LYS A N 1
ATOM 599 C CA . LYS A 1 73 ? 21.474 9.271 -14.550 1.00 82.25 73 LYS A CA 1
ATOM 600 C C . LYS A 1 73 ? 22.169 9.090 -13.214 1.00 82.25 73 LYS A C 1
ATOM 602 O O . LYS A 1 73 ? 21.498 8.939 -12.196 1.00 82.25 73 LYS A O 1
ATOM 607 N N . PHE A 1 74 ? 23.489 9.225 -13.247 1.00 76.69 74 PHE A N 1
ATOM 608 C CA . PHE A 1 74 ? 24.328 9.323 -12.065 1.00 76.69 74 PHE A CA 1
ATOM 609 C C . PHE A 1 74 ? 24.008 10.597 -11.247 1.00 76.69 74 PHE A C 1
ATOM 611 O O . PHE A 1 74 ? 23.899 11.678 -11.842 1.00 76.69 74 PHE A O 1
ATOM 618 N N . PRO A 1 75 ? 23.907 10.513 -9.905 1.00 75.19 75 PRO A N 1
ATOM 619 C CA . PRO A 1 75 ? 23.924 9.282 -9.110 1.00 75.19 75 PRO A CA 1
ATOM 620 C C . PRO A 1 75 ? 22.627 8.474 -9.279 1.00 75.19 75 PRO A C 1
ATOM 622 O O . PRO A 1 75 ? 21.528 9.014 -9.152 1.00 75.19 75 PRO A O 1
ATOM 625 N N . GLU A 1 76 ? 22.756 7.175 -9.549 1.00 77.62 76 GLU A N 1
ATOM 626 C CA . GLU A 1 76 ? 21.621 6.279 -9.750 1.00 77.62 76 GLU A CA 1
ATOM 627 C C . GLU A 1 76 ? 20.864 6.018 -8.441 1.00 77.62 76 GLU A C 1
ATOM 629 O O . GLU A 1 76 ? 21.452 5.771 -7.386 1.00 77.62 76 GLU A O 1
ATOM 634 N N . GLN A 1 77 ? 19.533 6.027 -8.504 1.00 78.44 77 GLN A N 1
ATOM 635 C CA . GLN A 1 77 ? 18.659 5.871 -7.344 1.00 78.44 77 GLN A CA 1
ATOM 636 C C . GLN A 1 77 ? 17.519 4.899 -7.636 1.00 78.44 77 GLN A C 1
ATOM 638 O O . GLN A 1 77 ? 16.970 4.872 -8.738 1.00 78.44 77 GLN A O 1
ATOM 643 N N . ASN A 1 78 ? 17.116 4.123 -6.624 1.00 83.19 78 ASN A N 1
ATOM 644 C CA . ASN A 1 78 ? 15.888 3.340 -6.705 1.00 83.19 78 ASN A CA 1
ATOM 645 C C . ASN A 1 78 ? 14.681 4.276 -6.570 1.00 83.19 78 ASN A C 1
ATOM 647 O O . ASN A 1 78 ? 14.355 4.706 -5.468 1.00 83.19 78 ASN A O 1
ATOM 651 N N . VAL A 1 79 ? 13.980 4.559 -7.668 1.00 86.62 79 VAL A N 1
ATOM 652 C CA . VAL A 1 79 ? 12.793 5.435 -7.662 1.00 86.62 79 VAL A CA 1
ATOM 653 C C . VAL A 1 79 ? 11.554 4.752 -7.072 1.00 86.62 79 VAL A C 1
ATOM 655 O O . VAL A 1 79 ? 10.581 5.408 -6.708 1.00 86.62 79 VAL A O 1
ATOM 658 N N . ALA A 1 80 ? 11.602 3.429 -6.932 1.00 87.12 80 ALA A N 1
ATOM 659 C CA . ALA A 1 80 ? 10.536 2.580 -6.419 1.00 87.12 80 ALA A CA 1
ATOM 660 C C . ALA A 1 80 ? 10.788 2.105 -4.971 1.00 87.12 80 ALA A C 1
ATOM 662 O O . ALA A 1 80 ? 10.162 1.156 -4.501 1.00 87.12 80 ALA A O 1
ATOM 663 N N . PHE A 1 81 ? 11.665 2.787 -4.224 1.00 83.69 81 PHE A N 1
ATOM 664 C CA . PHE A 1 81 ? 12.029 2.444 -2.838 1.00 83.69 81 PHE A CA 1
ATOM 665 C C . PHE A 1 81 ? 10.849 2.432 -1.849 1.00 83.69 81 PHE A C 1
ATOM 667 O O . PHE A 1 81 ? 10.915 1.821 -0.785 1.00 83.69 81 PHE A O 1
ATOM 674 N N . ASN A 1 82 ? 9.753 3.111 -2.191 1.00 84.62 82 ASN A N 1
ATOM 675 C CA . ASN A 1 82 ? 8.561 3.192 -1.351 1.00 84.62 82 ASN A CA 1
ATOM 676 C C . ASN A 1 82 ? 7.643 1.967 -1.446 1.00 84.62 82 ASN A C 1
ATOM 678 O O . ASN A 1 82 ? 6.701 1.879 -0.650 1.00 84.62 82 ASN A O 1
ATOM 682 N N . ILE A 1 83 ? 7.897 1.062 -2.396 1.00 87.81 83 ILE A N 1
ATOM 683 C CA . ILE A 1 83 ? 7.116 -0.158 -2.593 1.00 87.81 83 ILE A CA 1
ATOM 684 C C . ILE A 1 83 ? 7.423 -1.148 -1.467 1.00 87.81 83 ILE A C 1
ATOM 686 O O . ILE A 1 83 ? 8.574 -1.482 -1.201 1.00 87.81 83 ILE A O 1
ATOM 690 N N . ASN A 1 84 ? 6.364 -1.632 -0.825 1.00 88.69 84 ASN A N 1
ATOM 691 C CA . ASN A 1 84 ? 6.381 -2.741 0.129 1.00 88.69 84 ASN A CA 1
ATOM 692 C C . ASN A 1 84 ? 5.603 -3.957 -0.414 1.00 88.69 84 ASN A C 1
ATOM 694 O O . ASN A 1 84 ? 4.948 -3.848 -1.453 1.00 88.69 84 ASN A O 1
ATOM 698 N N . GLU A 1 85 ? 5.635 -5.097 0.287 1.00 88.62 85 GLU A N 1
ATOM 699 C CA . GLU A 1 85 ? 5.003 -6.347 -0.179 1.00 88.62 85 GLU A CA 1
ATOM 700 C C . GLU A 1 85 ? 3.490 -6.191 -0.417 1.00 88.62 85 GLU A C 1
ATOM 702 O O . GLU A 1 85 ? 2.953 -6.707 -1.398 1.00 88.62 85 GLU A O 1
ATOM 707 N N . TYR A 1 86 ? 2.810 -5.378 0.394 1.00 90.00 86 TYR A N 1
ATOM 708 C CA . TYR A 1 86 ? 1.381 -5.099 0.240 1.00 90.00 86 TYR A CA 1
ATOM 709 C C . TYR A 1 86 ? 1.090 -4.279 -1.019 1.00 90.00 86 TYR A C 1
ATOM 711 O O . TYR A 1 86 ? 0.197 -4.614 -1.789 1.00 90.00 86 TYR A O 1
ATOM 719 N N . THR A 1 87 ? 1.864 -3.228 -1.293 1.00 89.75 87 THR A N 1
ATOM 720 C CA . THR A 1 87 ? 1.697 -2.424 -2.519 1.00 89.75 87 THR A CA 1
ATOM 721 C C . THR A 1 87 ? 2.150 -3.169 -3.779 1.00 89.75 87 THR A C 1
ATOM 723 O O . THR A 1 87 ? 1.531 -3.025 -4.832 1.00 89.75 87 THR A O 1
ATOM 726 N N . LYS A 1 88 ? 3.172 -4.027 -3.670 1.00 89.75 88 LYS A N 1
ATOM 727 C CA . LYS A 1 88 ? 3.618 -4.940 -4.732 1.00 89.75 88 LYS A CA 1
ATOM 728 C C . LYS A 1 88 ? 2.493 -5.880 -5.154 1.00 89.75 88 LYS A C 1
ATOM 730 O O . LYS A 1 88 ? 2.285 -6.058 -6.351 1.00 89.75 88 LYS A O 1
ATOM 735 N N . SER A 1 89 ? 1.739 -6.437 -4.201 1.00 89.69 89 SER A N 1
ATOM 736 C CA . SER A 1 89 ? 0.598 -7.315 -4.505 1.00 89.69 89 SER A CA 1
ATOM 737 C C . SER A 1 89 ? -0.437 -6.628 -5.410 1.00 89.69 89 SER A C 1
ATOM 739 O O . SER A 1 89 ? -0.872 -7.206 -6.407 1.00 89.69 89 SER A O 1
ATOM 741 N N . ILE A 1 90 ? -0.732 -5.349 -5.147 1.00 89.81 90 ILE A N 1
ATOM 742 C CA . ILE A 1 90 ? -1.651 -4.534 -5.949 1.00 89.81 90 ILE A CA 1
ATOM 743 C C . ILE A 1 90 ? -1.087 -4.335 -7.353 1.00 89.81 90 ILE A C 1
ATOM 745 O O . ILE A 1 90 ? -1.800 -4.545 -8.334 1.00 89.81 90 ILE A O 1
ATOM 749 N N . ILE A 1 91 ? 0.195 -3.971 -7.464 1.00 88.94 91 ILE A N 1
ATOM 750 C CA . ILE A 1 91 ? 0.840 -3.779 -8.767 1.00 88.94 91 ILE A CA 1
ATOM 751 C C . ILE A 1 91 ? 0.789 -5.077 -9.576 1.00 88.94 91 ILE A C 1
ATOM 753 O O . ILE A 1 91 ? 0.392 -5.048 -10.739 1.00 88.94 91 ILE A O 1
ATOM 757 N N . LEU A 1 92 ? 1.115 -6.220 -8.969 1.00 88.06 92 LEU A N 1
ATOM 758 C CA . LEU A 1 92 ? 1.062 -7.524 -9.631 1.00 88.06 92 LEU A CA 1
ATOM 759 C C . LEU A 1 92 ? -0.362 -7.898 -10.056 1.00 88.06 92 LEU A C 1
ATOM 761 O O . LEU A 1 92 ? -0.548 -8.377 -11.175 1.00 88.06 92 LEU A O 1
ATOM 765 N N . ARG A 1 93 ? -1.372 -7.643 -9.217 1.00 88.75 93 ARG A N 1
ATOM 766 C CA . ARG A 1 93 ? -2.782 -7.889 -9.548 1.00 88.75 93 ARG A CA 1
ATOM 767 C C . ARG A 1 93 ? -3.236 -7.065 -10.749 1.00 88.75 93 ARG A C 1
ATOM 769 O O . ARG A 1 93 ? -3.785 -7.631 -11.695 1.00 88.75 93 ARG A O 1
ATOM 776 N N . GLU A 1 94 ? -3.009 -5.752 -10.732 1.00 87.12 94 GLU A N 1
ATOM 777 C CA . GLU A 1 94 ? -3.431 -4.875 -11.833 1.00 87.12 94 GLU A CA 1
ATOM 778 C C . GLU A 1 94 ? -2.646 -5.174 -13.119 1.00 87.12 94 GLU A C 1
ATOM 780 O O . GLU A 1 94 ? -3.218 -5.205 -14.208 1.00 87.12 94 GLU A O 1
ATOM 785 N N . THR A 1 95 ? -1.357 -5.501 -12.993 1.00 85.75 95 THR A N 1
ATOM 786 C CA . THR A 1 95 ? -0.501 -5.909 -14.116 1.00 85.75 95 THR A CA 1
ATOM 787 C C . THR A 1 95 ? -0.977 -7.226 -14.735 1.00 85.75 95 THR A C 1
ATOM 789 O O . THR A 1 95 ? -1.096 -7.331 -15.957 1.00 85.75 95 THR A O 1
ATOM 792 N N . LYS A 1 96 ? -1.321 -8.225 -13.911 1.00 85.94 96 LYS A N 1
ATOM 793 C CA . LYS A 1 96 ? -1.879 -9.505 -14.371 1.00 85.94 96 LYS A CA 1
ATOM 794 C C . LYS A 1 96 ? -3.221 -9.306 -15.069 1.00 85.94 96 LYS A C 1
ATOM 796 O O . LYS A 1 96 ? -3.412 -9.817 -16.168 1.00 85.94 96 LYS A O 1
ATOM 801 N N . LYS A 1 97 ? -4.113 -8.505 -14.484 1.00 85.56 97 LYS A N 1
ATOM 802 C CA . LYS A 1 97 ? -5.409 -8.162 -15.082 1.00 85.56 97 LYS A CA 1
ATOM 803 C C . LYS A 1 97 ? -5.246 -7.500 -16.453 1.00 85.56 97 LYS A C 1
ATOM 805 O O . LYS A 1 97 ? -5.938 -7.873 -17.398 1.00 85.56 97 LYS A O 1
ATOM 810 N N . ALA A 1 98 ? -4.311 -6.558 -16.583 1.00 84.00 98 ALA A N 1
ATOM 811 C CA . ALA A 1 98 ? -3.985 -5.954 -17.870 1.00 84.00 98 ALA A CA 1
ATOM 812 C C . ALA A 1 98 ? -3.441 -6.999 -18.860 1.00 84.00 98 ALA A C 1
ATOM 814 O O . ALA A 1 98 ? -3.913 -7.071 -19.992 1.00 84.00 98 ALA A O 1
ATOM 815 N N . SER A 1 99 ? -2.505 -7.853 -18.428 1.00 82.94 99 SER A N 1
ATOM 816 C CA . SER A 1 99 ? -1.956 -8.939 -19.251 1.00 82.94 99 SER A CA 1
ATOM 817 C C . SER A 1 99 ? -3.045 -9.872 -19.784 1.00 82.94 99 SER A C 1
ATOM 819 O O . SER A 1 99 ? -3.047 -10.195 -20.969 1.00 82.94 99 SER A O 1
ATOM 821 N N . ASP A 1 100 ? -4.009 -10.256 -18.948 1.00 84.06 100 ASP A N 1
ATOM 822 C CA . ASP A 1 100 ? -5.099 -11.150 -19.343 1.00 84.06 100 ASP A CA 1
ATOM 823 C C . ASP A 1 100 ? -6.050 -10.496 -20.362 1.00 84.06 100 ASP A C 1
ATOM 825 O O . ASP A 1 100 ? -6.524 -11.167 -21.282 1.00 84.06 100 ASP A O 1
ATOM 829 N N . HIS A 1 101 ? -6.261 -9.175 -20.289 1.00 83.44 101 HIS A N 1
ATOM 830 C CA . HIS A 1 101 ? -6.956 -8.437 -21.350 1.00 83.44 101 HIS A CA 1
ATOM 831 C C . HIS A 1 101 ? -6.194 -8.463 -22.680 1.00 83.44 101 HIS A C 1
ATOM 833 O O . HIS A 1 101 ? -6.822 -8.562 -23.733 1.00 83.44 101 HIS A O 1
ATOM 839 N N . PHE A 1 102 ? -4.861 -8.400 -22.643 1.00 79.00 102 PHE A N 1
ATOM 840 C CA . PHE A 1 102 ? -4.029 -8.431 -23.846 1.00 79.00 102 PHE A CA 1
ATOM 841 C C . PHE A 1 102 ? -3.866 -9.833 -24.448 1.00 79.00 102 PHE A C 1
ATOM 843 O O . PHE A 1 102 ? -3.752 -9.945 -25.664 1.00 79.00 102 PHE A O 1
ATOM 850 N N . LYS A 1 103 ? -3.895 -10.907 -23.647 1.00 77.38 103 LYS A N 1
ATOM 851 C CA . LYS A 1 103 ? -3.833 -12.291 -24.162 1.00 77.38 103 LYS A CA 1
ATOM 852 C C . LYS A 1 103 ? -5.016 -12.641 -25.061 1.00 77.38 103 LYS A C 1
ATOM 854 O O . LYS A 1 103 ? -4.851 -13.356 -26.038 1.00 77.38 103 LYS A O 1
ATOM 859 N N . ASN A 1 104 ? -6.195 -12.119 -24.734 1.00 70.88 104 ASN A N 1
ATOM 860 C CA . ASN A 1 104 ? -7.439 -12.393 -25.456 1.00 70.88 104 ASN A CA 1
ATOM 861 C C . ASN A 1 104 ? -7.703 -11.388 -26.590 1.00 70.88 104 ASN A C 1
ATOM 863 O O . ASN A 1 104 ? -8.832 -11.256 -27.067 1.00 70.88 104 ASN A O 1
ATOM 867 N N . LEU A 1 105 ? -6.686 -10.618 -26.978 1.00 72.38 105 LEU A N 1
ATOM 868 C CA . LEU A 1 105 ? -6.843 -9.498 -27.886 1.00 72.38 105 LEU A CA 1
ATOM 869 C C . LEU A 1 105 ? -6.557 -9.900 -29.335 1.00 72.38 105 LEU A C 1
ATOM 871 O O . LEU A 1 105 ? -5.435 -10.245 -29.689 1.00 72.38 105 LEU A O 1
ATOM 875 N N . ASN A 1 106 ? -7.562 -9.745 -30.195 1.00 72.81 106 ASN A N 1
ATOM 876 C CA . ASN A 1 106 ? -7.369 -9.721 -31.642 1.00 72.81 106 ASN A CA 1
ATOM 877 C C . ASN A 1 106 ? -7.065 -8.286 -32.087 1.00 72.81 106 ASN A C 1
ATOM 879 O O . ASN A 1 106 ? -7.757 -7.355 -31.675 1.00 72.81 106 ASN A O 1
ATOM 883 N N . HIS A 1 107 ? -6.071 -8.100 -32.961 1.00 67.12 107 HIS A N 1
ATOM 884 C CA . HIS A 1 107 ? -5.631 -6.776 -33.432 1.00 67.12 107 HIS A CA 1
ATOM 885 C C . HIS A 1 107 ? -6.762 -5.904 -34.008 1.00 67.12 107 HIS A C 1
ATOM 887 O O . HIS A 1 107 ? -6.718 -4.683 -33.878 1.00 67.12 107 HIS A O 1
ATOM 893 N N . ASN A 1 108 ? -7.812 -6.520 -34.557 1.00 67.50 108 ASN A N 1
ATOM 894 C CA . ASN A 1 108 ? -8.981 -5.821 -35.100 1.00 67.50 108 ASN A CA 1
ATOM 895 C C . ASN A 1 108 ? -9.893 -5.199 -34.020 1.00 67.50 108 ASN A C 1
ATOM 897 O O . ASN A 1 108 ? -10.725 -4.357 -34.340 1.00 67.50 108 ASN A O 1
ATOM 901 N N . ASN A 1 109 ? -9.723 -5.567 -32.745 1.00 71.31 109 ASN A N 1
ATOM 902 C CA . ASN A 1 109 ? -10.553 -5.105 -31.625 1.00 71.31 109 ASN A CA 1
ATOM 903 C C . ASN A 1 109 ? -9.934 -3.925 -30.851 1.00 71.31 109 ASN A C 1
ATOM 905 O O . ASN A 1 109 ? -10.498 -3.482 -29.850 1.00 71.31 109 ASN A O 1
ATOM 909 N N . LEU A 1 110 ? -8.791 -3.393 -31.301 1.00 78.00 110 LEU A N 1
ATOM 910 C CA . LEU A 1 110 ? -8.118 -2.239 -30.692 1.00 78.00 110 LEU A CA 1
ATOM 911 C C . LEU A 1 110 ? -8.780 -0.913 -31.068 1.00 78.00 110 LEU A C 1
ATOM 913 O O . LEU A 1 110 ? -8.209 -0.068 -31.756 1.00 78.00 110 LEU A O 1
ATOM 917 N N . THR A 1 111 ? -10.001 -0.714 -30.591 1.00 83.38 111 THR A N 1
ATOM 918 C CA . THR A 1 111 ? -10.726 0.548 -30.748 1.00 83.38 111 THR A CA 1
ATOM 919 C C . THR A 1 111 ? -10.500 1.461 -29.544 1.00 83.38 111 THR A C 1
ATOM 921 O O . THR A 1 111 ? -10.156 1.020 -28.445 1.00 83.38 111 THR A O 1
ATOM 924 N N . LYS A 1 112 ? -10.735 2.768 -29.717 1.00 84.25 112 LYS A N 1
ATOM 925 C CA . LYS A 1 112 ? -10.749 3.737 -28.605 1.00 84.25 112 LYS A CA 1
ATOM 926 C C . LYS A 1 112 ? -11.696 3.300 -27.480 1.00 84.25 112 LYS A C 1
ATOM 928 O O . LYS A 1 112 ? -11.384 3.467 -26.305 1.00 84.25 112 LYS A O 1
ATOM 933 N N . GLU A 1 113 ? -12.836 2.725 -27.850 1.00 87.25 113 GLU A N 1
ATOM 934 C CA . GLU A 1 113 ? -13.833 2.212 -26.916 1.00 87.25 113 GLU A CA 1
ATOM 935 C C . GLU A 1 113 ? -13.303 1.026 -26.103 1.00 87.25 113 GLU A C 1
ATOM 937 O O . GLU A 1 113 ? -13.510 0.992 -24.890 1.00 87.25 113 GLU A O 1
ATOM 942 N N . TRP A 1 114 ? -12.569 0.102 -26.738 1.00 86.38 114 TRP A N 1
ATOM 943 C CA . TRP A 1 114 ? -11.911 -0.996 -26.032 1.00 86.38 114 TRP A CA 1
ATOM 944 C C . TRP A 1 114 ? -10.989 -0.450 -24.939 1.00 86.38 114 TRP A C 1
ATOM 946 O O . TRP A 1 114 ? -11.194 -0.766 -23.771 1.00 86.38 114 TRP A O 1
ATOM 956 N N . TRP A 1 115 ? -10.076 0.468 -25.279 1.00 85.44 115 TRP A N 1
ATOM 957 C CA . TRP A 1 115 ? -9.159 1.087 -24.312 1.00 85.44 115 TRP A CA 1
ATOM 958 C C . TRP A 1 115 ? -9.881 1.745 -23.132 1.00 85.44 115 TRP A C 1
ATOM 960 O O . TRP A 1 115 ? -9.473 1.570 -21.985 1.00 85.44 115 TRP A O 1
ATOM 970 N N . GLN A 1 116 ? -10.961 2.487 -23.391 1.00 87.56 116 GLN A N 1
ATOM 971 C CA . GLN A 1 116 ? -11.738 3.165 -22.348 1.00 87.56 116 GLN A CA 1
ATOM 972 C C . GLN A 1 116 ? -12.499 2.192 -21.439 1.00 87.56 116 GLN A C 1
ATOM 974 O O . GLN A 1 116 ? -12.642 2.450 -20.243 1.00 87.56 116 GLN A O 1
ATOM 979 N N . LYS A 1 117 ? -12.999 1.081 -21.990 1.00 86.69 117 LYS A N 1
ATOM 980 C CA . LYS A 1 117 ? -13.811 0.104 -21.250 1.00 86.69 117 LYS A CA 1
ATOM 981 C C . LYS A 1 117 ? -12.987 -0.975 -20.550 1.00 86.69 117 LYS A C 1
ATOM 983 O O . LYS A 1 117 ? -13.494 -1.562 -19.593 1.00 86.69 117 LYS A O 1
ATOM 988 N N . THR A 1 118 ? -11.757 -1.238 -20.991 1.00 83.75 118 THR A N 1
ATOM 989 C CA . THR A 1 118 ? -10.888 -2.278 -20.420 1.00 83.75 118 THR A CA 1
ATOM 990 C C . THR A 1 118 ? -9.761 -1.672 -19.585 1.00 83.75 118 THR A C 1
ATOM 992 O O . THR A 1 118 ? -9.818 -1.733 -18.359 1.00 83.75 118 THR A O 1
ATOM 995 N N . ILE A 1 119 ? -8.771 -1.048 -20.227 1.00 85.62 119 ILE A N 1
ATOM 996 C CA . ILE A 1 119 ? -7.521 -0.600 -19.597 1.00 85.62 119 ILE A CA 1
ATOM 997 C C . ILE A 1 119 ? -7.710 0.685 -18.785 1.00 85.62 119 ILE A C 1
ATOM 999 O O . ILE A 1 119 ? -7.273 0.758 -17.641 1.00 85.62 119 ILE A O 1
ATOM 1003 N N . PHE A 1 120 ? -8.392 1.689 -19.341 1.00 86.56 120 PHE A N 1
ATOM 1004 C CA . PHE A 1 120 ? -8.594 2.994 -18.695 1.00 86.56 120 PHE A CA 1
ATOM 1005 C C . PHE A 1 120 ? -9.944 3.114 -17.985 1.00 86.56 120 PHE A C 1
ATOM 1007 O O . PHE A 1 120 ? -10.377 4.216 -17.637 1.00 86.56 120 PHE A O 1
ATOM 1014 N N . LYS A 1 121 ? -10.627 1.987 -17.755 1.00 87.44 121 LYS A N 1
ATOM 1015 C CA . LYS A 1 121 ? -11.880 1.979 -17.006 1.00 87.44 121 LYS A CA 1
ATOM 1016 C C . LYS A 1 121 ? -11.617 2.491 -15.595 1.00 87.44 121 LYS A C 1
ATOM 1018 O O . LYS A 1 121 ? -10.794 1.935 -14.868 1.00 87.44 121 LYS A O 1
ATOM 1023 N N . LYS A 1 122 ? -12.360 3.524 -15.185 1.00 85.12 122 LYS A N 1
ATOM 1024 C CA . LYS A 1 122 ? -12.257 4.083 -13.834 1.00 85.12 122 LYS A CA 1
ATOM 1025 C C . LYS A 1 122 ? -12.456 2.978 -12.799 1.00 85.12 122 LYS A C 1
ATOM 1027 O O . LYS A 1 122 ? -13.473 2.281 -12.792 1.00 85.12 122 LYS A O 1
ATOM 1032 N N . ILE A 1 123 ? -11.474 2.843 -11.919 1.00 84.06 123 ILE A N 1
ATOM 1033 C CA . ILE A 1 123 ? -11.504 1.872 -10.838 1.00 84.06 123 ILE A CA 1
ATOM 1034 C C . ILE A 1 123 ? -12.575 2.282 -9.825 1.00 84.06 123 ILE A C 1
ATOM 1036 O O . ILE A 1 123 ? -12.572 3.407 -9.320 1.00 84.06 123 ILE A O 1
ATOM 1040 N N . ASN A 1 124 ? -13.478 1.356 -9.497 1.00 86.25 124 ASN A N 1
ATOM 1041 C CA . ASN A 1 124 ? -14.371 1.530 -8.361 1.00 86.25 124 ASN A CA 1
ATOM 1042 C C . ASN A 1 124 ? -13.690 0.992 -7.101 1.00 86.25 124 ASN A C 1
ATOM 1044 O O . ASN A 1 124 ? -13.809 -0.185 -6.769 1.00 86.25 124 ASN A O 1
ATOM 1048 N N . TYR A 1 125 ? -12.966 1.870 -6.409 1.00 84.81 125 TYR A N 1
ATOM 1049 C CA . TYR A 1 125 ? -12.192 1.515 -5.222 1.00 84.81 125 TYR A CA 1
ATOM 1050 C C . TYR A 1 125 ? -13.025 0.847 -4.126 1.00 84.81 125 TYR A C 1
ATOM 1052 O O . TYR A 1 125 ? -12.572 -0.105 -3.494 1.00 84.81 125 TYR A O 1
ATOM 1060 N N . LYS A 1 126 ? -14.274 1.299 -3.950 1.00 85.12 126 LYS A N 1
ATOM 1061 C CA . LYS A 1 126 ? -15.198 0.739 -2.960 1.00 85.12 126 LYS A CA 1
ATOM 1062 C C . LYS A 1 126 ? -15.499 -0.735 -3.219 1.00 85.12 126 LYS A C 1
ATOM 1064 O O . LYS A 1 126 ? -15.859 -1.433 -2.287 1.00 85.12 126 LYS A O 1
ATOM 1069 N N . LEU A 1 127 ? -15.404 -1.193 -4.469 1.00 87.06 127 LEU A N 1
ATOM 1070 C CA . LEU A 1 127 ? -15.688 -2.576 -4.860 1.00 87.06 127 LEU A CA 1
ATOM 1071 C C . LEU A 1 127 ? -14.465 -3.494 -4.794 1.00 87.06 127 LEU A C 1
ATOM 1073 O O . LEU A 1 127 ? -14.633 -4.706 -4.849 1.00 87.06 127 LEU A O 1
ATOM 1077 N N . ILE A 1 128 ? -13.256 -2.937 -4.686 1.00 88.31 128 ILE A N 1
ATOM 1078 C CA . ILE A 1 128 ? -12.020 -3.730 -4.629 1.00 88.31 128 ILE A CA 1
ATOM 1079 C C . ILE A 1 128 ? -11.813 -4.338 -3.243 1.00 88.31 128 ILE A C 1
ATOM 1081 O O . ILE A 1 128 ? -11.346 -5.468 -3.142 1.00 88.31 128 ILE A O 1
ATOM 1085 N N . TYR A 1 129 ? -12.146 -3.589 -2.193 1.00 89.81 129 TYR A N 1
ATOM 1086 C CA . TYR A 1 129 ? -11.871 -3.976 -0.814 1.00 89.81 129 TYR A CA 1
ATOM 1087 C C . TYR A 1 129 ? -13.166 -4.268 -0.062 1.00 89.81 129 TYR A C 1
ATOM 1089 O O . TYR A 1 129 ? -14.135 -3.511 -0.154 1.00 89.81 129 TYR A O 1
ATOM 1097 N N . LYS A 1 130 ? -13.165 -5.354 0.716 1.00 87.94 130 LYS A N 1
ATOM 1098 C CA . LYS A 1 130 ? -14.272 -5.706 1.626 1.00 87.94 130 LYS A CA 1
ATOM 1099 C C . LYS A 1 130 ? -14.211 -4.918 2.937 1.00 87.94 130 LYS A C 1
ATOM 1101 O O . LYS A 1 130 ? -15.240 -4.664 3.570 1.00 87.94 130 LYS A O 1
ATOM 1106 N N . HIS A 1 131 ? -13.005 -4.523 3.334 1.00 90.38 131 HIS A N 1
ATOM 1107 C CA . HIS A 1 131 ? -12.716 -3.875 4.605 1.00 90.38 131 HIS A CA 1
ATOM 1108 C C . HIS A 1 131 ? -12.011 -2.542 4.377 1.00 90.38 131 HIS A C 1
ATOM 1110 O O . HIS A 1 131 ? -11.195 -2.400 3.464 1.00 90.38 131 HIS A O 1
ATOM 1116 N N . PHE A 1 132 ? -12.326 -1.565 5.221 1.00 91.06 132 PHE A N 1
ATOM 1117 C CA . PHE A 1 132 ? -11.745 -0.234 5.171 1.00 91.06 132 PHE A CA 1
ATOM 1118 C C . PHE A 1 132 ? -11.360 0.246 6.568 1.00 91.06 132 PHE A C 1
ATOM 1120 O O . PHE A 1 132 ? -12.027 -0.068 7.551 1.00 91.06 132 PHE A O 1
ATOM 1127 N N . ILE A 1 133 ? -10.314 1.062 6.637 1.00 90.81 133 ILE A N 1
ATOM 1128 C CA . ILE A 1 133 ? -10.003 1.908 7.785 1.00 90.81 133 ILE A CA 1
ATOM 1129 C C . ILE A 1 133 ? -10.065 3.359 7.316 1.00 90.81 133 ILE A C 1
ATOM 1131 O O . ILE A 1 133 ? -9.405 3.745 6.351 1.00 90.81 133 ILE A O 1
ATOM 1135 N N . LEU A 1 134 ? -10.864 4.171 7.998 1.00 89.81 134 LEU A N 1
ATOM 1136 C CA . LEU A 1 134 ? -10.772 5.619 7.901 1.00 89.81 134 LEU A CA 1
ATOM 1137 C C . LEU A 1 134 ? -9.738 6.105 8.893 1.00 89.81 134 LEU A C 1
ATOM 1139 O O . LEU A 1 134 ? -9.887 5.868 10.084 1.00 89.81 134 LEU A O 1
ATOM 1143 N N . VAL A 1 135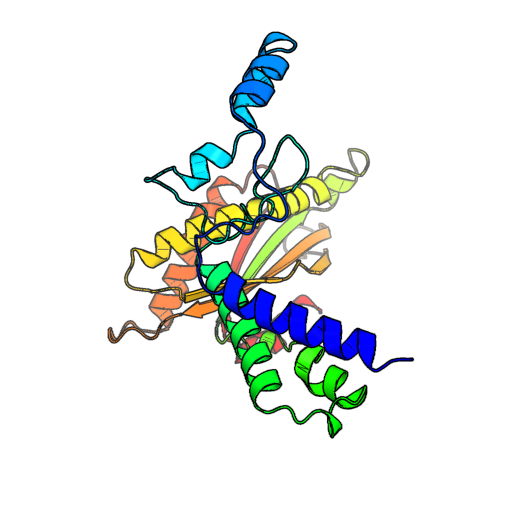 ? -8.737 6.823 8.407 1.00 88.44 135 VAL A N 1
ATOM 1144 C CA . VAL A 1 135 ? -7.813 7.574 9.251 1.00 88.44 135 VAL A CA 1
ATOM 1145 C C . VAL A 1 135 ? -8.267 9.025 9.228 1.00 88.44 135 VAL A C 1
ATOM 1147 O O . VAL A 1 135 ? -8.360 9.623 8.160 1.00 88.44 135 VAL A O 1
ATOM 1150 N N . ILE A 1 136 ? -8.582 9.580 10.390 1.00 86.62 136 ILE A N 1
ATOM 1151 C CA . ILE A 1 136 ? -9.153 10.915 10.558 1.00 86.62 136 ILE A CA 1
ATOM 1152 C C . ILE A 1 136 ? -8.141 11.755 11.333 1.00 86.62 136 ILE A C 1
ATOM 1154 O O . ILE A 1 136 ? -7.848 11.451 12.487 1.00 86.62 136 ILE A O 1
ATOM 1158 N N . CYS A 1 137 ? -7.611 12.800 10.699 1.00 83.50 137 CYS A N 1
ATOM 1159 C CA . CYS A 1 137 ? -6.833 13.854 11.347 1.00 83.50 137 CYS A CA 1
ATOM 1160 C C . CYS A 1 137 ? -7.750 15.042 11.611 1.00 83.50 137 CYS A C 1
ATOM 1162 O O . CYS A 1 137 ? -8.366 15.559 10.682 1.00 83.50 137 CYS A O 1
ATOM 1164 N N . THR A 1 138 ? -7.828 15.464 12.867 1.00 80.50 138 THR A N 1
ATOM 1165 C CA . THR A 1 138 ? -8.641 16.598 13.311 1.00 80.50 138 THR A CA 1
ATOM 1166 C C . THR A 1 138 ? -7.744 17.667 13.912 1.00 80.50 138 THR A C 1
ATOM 1168 O O . THR A 1 138 ? -6.898 17.360 14.755 1.00 80.50 138 THR A O 1
ATOM 1171 N N . VAL A 1 139 ? -7.936 18.918 13.492 1.00 76.62 139 VAL A N 1
ATOM 1172 C CA . VAL A 1 139 ? -7.195 20.082 13.996 1.00 76.62 139 VAL A CA 1
ATOM 1173 C C . VAL A 1 139 ? -8.170 21.237 14.270 1.00 76.62 139 VAL A C 1
ATOM 1175 O O . VAL A 1 139 ? -8.942 21.589 13.379 1.00 76.62 139 VAL A O 1
ATOM 1178 N N . PRO A 1 140 ? -8.150 21.872 15.455 1.00 73.06 140 PRO A N 1
ATOM 1179 C CA . PRO A 1 140 ? -9.009 23.009 15.763 1.00 73.06 140 PRO A CA 1
ATOM 1180 C C . PRO A 1 140 ? -8.596 24.264 14.978 1.00 73.06 140 PRO A C 1
ATOM 1182 O O . PRO A 1 140 ? -7.419 24.617 14.888 1.00 73.06 140 PRO A O 1
ATOM 1185 N N . ILE A 1 141 ? -9.584 24.977 14.437 1.00 65.19 141 ILE A N 1
ATOM 1186 C CA . ILE A 1 141 ? -9.415 26.144 13.557 1.00 65.19 141 ILE A CA 1
ATOM 1187 C C . ILE A 1 141 ? -8.954 27.389 14.318 1.00 65.19 141 ILE A C 1
ATOM 1189 O O . ILE A 1 141 ? -8.258 28.204 13.729 1.00 65.19 141 ILE A O 1
ATOM 1193 N N . LYS A 1 142 ? -9.195 27.524 15.632 1.00 55.34 142 LYS A N 1
ATOM 1194 C CA . LYS A 1 142 ? -8.649 28.654 16.426 1.00 55.34 142 LYS A CA 1
ATOM 1195 C C . LYS A 1 142 ? -7.108 28.727 16.418 1.00 55.34 142 LYS A C 1
ATOM 1197 O O . LYS A 1 142 ? -6.541 29.771 16.716 1.00 55.34 142 LYS A O 1
ATOM 1202 N N . ILE A 1 143 ? -6.423 27.646 16.032 1.00 52.66 143 ILE A N 1
ATOM 1203 C CA . ILE A 1 143 ? -4.965 27.601 15.821 1.00 52.66 143 ILE A CA 1
ATOM 1204 C C . ILE A 1 143 ? -4.563 28.149 14.427 1.00 52.66 143 ILE A C 1
ATOM 1206 O O . ILE A 1 143 ? -3.391 28.440 14.202 1.00 52.66 143 ILE A O 1
ATOM 1210 N N . LYS A 1 144 ? -5.508 28.355 13.493 1.00 47.94 144 LYS A N 1
ATOM 1211 C CA . LYS A 1 144 ? -5.258 29.013 12.193 1.00 47.94 144 LYS A CA 1
ATOM 1212 C C . LYS A 1 144 ? -5.061 30.530 12.313 1.00 47.94 144 LYS A C 1
ATOM 1214 O O . LYS A 1 144 ? -4.343 31.087 11.491 1.00 47.94 144 LYS A O 1
ATOM 1219 N N . GLU A 1 145 ? -5.674 31.197 13.295 1.00 44.09 145 GLU A N 1
ATOM 1220 C CA . GLU A 1 145 ? -5.761 32.670 13.300 1.00 44.09 145 GLU A CA 1
ATOM 1221 C C . GLU A 1 145 ? -4.579 33.393 13.960 1.00 44.09 145 GLU A C 1
ATOM 1223 O O . GLU A 1 145 ? -4.360 34.561 13.660 1.00 44.09 145 GLU A O 1
ATOM 1228 N N . ASN A 1 146 ? -3.777 32.733 14.806 1.00 41.22 146 ASN A N 1
ATOM 1229 C CA . ASN A 1 146 ? -2.740 33.441 15.574 1.00 41.22 146 ASN A CA 1
ATOM 1230 C C . ASN A 1 146 ? -1.329 33.412 14.963 1.00 41.22 146 ASN A C 1
ATOM 1232 O O . ASN A 1 146 ? -0.433 34.075 15.475 1.00 41.22 146 ASN A O 1
ATOM 1236 N N . ILE A 1 147 ? -1.104 32.680 13.867 1.00 39.66 147 ILE A N 1
ATOM 1237 C CA . ILE A 1 147 ? 0.147 32.731 13.095 1.00 39.66 147 ILE A CA 1
ATOM 1238 C C . ILE A 1 147 ? -0.191 32.410 11.640 1.00 39.66 147 ILE A C 1
ATOM 1240 O O . ILE A 1 147 ? -0.593 31.288 11.345 1.00 39.66 147 ILE A O 1
ATOM 1244 N N . ASN A 1 148 ? -0.006 33.383 10.745 1.00 37.50 148 ASN A N 1
ATOM 1245 C CA . ASN A 1 148 ? 0.027 33.253 9.284 1.00 37.50 148 ASN A CA 1
ATOM 1246 C C . ASN A 1 148 ? 0.035 31.794 8.752 1.00 37.50 148 ASN A C 1
ATOM 1248 O O . ASN A 1 148 ? 1.082 31.163 8.634 1.00 37.50 148 ASN A O 1
ATOM 1252 N N . ASN A 1 149 ? -1.145 31.279 8.393 1.00 42.47 149 ASN A N 1
ATOM 1253 C CA . ASN A 1 149 ? -1.417 30.308 7.321 1.00 42.47 149 ASN A CA 1
ATOM 1254 C C . ASN A 1 149 ? -0.676 28.956 7.207 1.00 42.47 149 ASN A C 1
ATOM 1256 O O . ASN A 1 149 ? -0.947 28.245 6.241 1.00 42.47 149 ASN A O 1
ATOM 1260 N N . TYR A 1 150 ? 0.181 28.519 8.133 1.00 44.81 150 TYR A N 1
ATOM 1261 C CA . TYR A 1 150 ? 0.978 27.299 7.891 1.00 44.81 150 TYR A CA 1
ATOM 1262 C C . TYR A 1 150 ? 0.747 26.126 8.855 1.00 44.81 150 TYR A C 1
ATOM 1264 O O . TYR A 1 150 ? 0.816 24.986 8.414 1.00 44.81 150 TYR A O 1
ATOM 1272 N N . PHE A 1 151 ? 0.404 26.317 10.130 1.00 44.84 151 PHE A N 1
ATOM 1273 C CA . PHE A 1 151 ? 0.558 25.224 11.111 1.00 44.84 151 PHE A CA 1
ATOM 1274 C C . PHE A 1 151 ? -0.526 24.127 11.102 1.00 44.84 151 PHE A C 1
ATOM 1276 O O . PHE A 1 151 ? -0.197 22.957 11.304 1.00 44.84 151 PHE A O 1
ATOM 1283 N N . GLY A 1 152 ? -1.796 24.450 10.831 1.00 47.97 152 GLY A N 1
ATOM 1284 C CA . GLY A 1 152 ? -2.879 23.449 10.820 1.00 47.97 152 GLY A CA 1
ATOM 1285 C C . GLY A 1 152 ? -2.776 22.460 9.650 1.00 47.97 152 GLY A C 1
ATOM 1286 O O . GLY A 1 152 ? -2.766 21.245 9.854 1.00 47.97 152 GLY A O 1
ATOM 1287 N N . ASN A 1 153 ? -2.586 22.983 8.433 1.00 50.44 153 ASN A N 1
ATOM 1288 C CA . ASN A 1 153 ? -2.361 22.175 7.228 1.00 50.44 153 ASN A CA 1
ATOM 1289 C C . ASN A 1 153 ? -0.999 21.463 7.260 1.00 50.44 153 ASN A C 1
ATOM 1291 O O . ASN A 1 153 ? -0.863 20.369 6.716 1.00 50.44 153 ASN A O 1
ATOM 1295 N N . PHE A 1 154 ? 0.004 22.039 7.935 1.00 55.31 154 PHE A N 1
ATOM 1296 C CA . PHE A 1 154 ? 1.316 21.411 8.095 1.00 55.31 154 PHE A CA 1
ATOM 1297 C C . PHE A 1 154 ? 1.255 20.135 8.940 1.00 55.31 154 PHE A C 1
ATOM 1299 O O . PHE A 1 154 ? 1.948 19.178 8.610 1.00 55.31 154 PHE A O 1
ATOM 1306 N N . LYS A 1 155 ? 0.395 20.051 9.969 1.00 65.62 155 LYS A N 1
ATOM 1307 C CA . LYS A 1 155 ? 0.281 18.832 10.793 1.00 65.62 155 LYS A CA 1
ATOM 1308 C C . LYS A 1 155 ? -0.375 17.670 10.039 1.00 65.62 155 LYS A C 1
ATOM 1310 O O . LYS A 1 155 ? 0.235 16.604 9.950 1.00 65.62 155 LYS A O 1
ATOM 1315 N N . CYS A 1 156 ? -1.552 17.859 9.430 1.00 71.44 156 CYS A N 1
ATOM 1316 C CA . CYS A 1 156 ? -2.174 16.789 8.631 1.00 71.44 156 CYS A CA 1
ATOM 1317 C C . CYS A 1 156 ? -1.389 16.508 7.327 1.00 71.44 156 CYS A C 1
ATOM 1319 O O . CYS A 1 156 ? -1.326 15.363 6.879 1.00 71.44 156 CYS A O 1
ATOM 1321 N N . GLY A 1 157 ? -0.713 17.509 6.749 1.00 71.25 157 GLY A N 1
ATOM 1322 C CA . GLY A 1 157 ? 0.192 17.341 5.606 1.00 71.25 157 GLY A CA 1
ATOM 1323 C C . GLY A 1 157 ? 1.462 16.548 5.941 1.00 71.25 157 GLY A C 1
ATOM 1324 O O . GLY A 1 157 ? 1.854 15.664 5.182 1.00 71.25 157 GLY A O 1
ATOM 1325 N N . LEU A 1 158 ? 2.075 16.785 7.103 1.00 73.06 158 LEU A N 1
ATOM 1326 C CA . LEU A 1 158 ? 3.195 15.982 7.607 1.00 73.06 158 LEU A CA 1
ATOM 1327 C C . LEU A 1 158 ? 2.747 14.559 7.966 1.00 73.06 158 LEU A C 1
ATOM 1329 O O . LEU A 1 158 ? 3.458 13.590 7.708 1.00 73.06 158 LEU A O 1
ATOM 1333 N N . LEU A 1 159 ? 1.542 14.408 8.516 1.00 74.81 159 LEU A N 1
ATOM 1334 C CA . LEU A 1 159 ? 0.936 13.094 8.718 1.00 74.81 159 LEU A CA 1
ATOM 1335 C C . LEU A 1 159 ? 0.744 12.367 7.389 1.00 74.81 159 LEU A C 1
ATOM 1337 O O . LEU A 1 159 ? 1.089 11.196 7.296 1.00 74.81 159 LEU A O 1
ATOM 1341 N N . LYS A 1 160 ? 0.302 13.053 6.330 1.00 75.50 160 LYS A N 1
ATOM 1342 C CA . LYS A 1 160 ? 0.173 12.470 4.986 1.00 75.50 160 LYS A CA 1
ATOM 1343 C C . LYS A 1 160 ? 1.496 11.894 4.471 1.00 75.50 160 LYS A C 1
ATOM 1345 O O . LYS A 1 160 ? 1.479 10.831 3.853 1.00 75.50 160 LYS A O 1
ATOM 1350 N N . THR A 1 161 ? 2.635 12.546 4.727 1.00 74.25 161 THR A N 1
ATOM 1351 C CA . THR A 1 161 ? 3.948 12.034 4.286 1.00 74.25 161 THR A CA 1
ATOM 1352 C C . THR A 1 161 ? 4.425 10.839 5.115 1.00 74.25 161 THR A C 1
ATOM 1354 O O . THR A 1 161 ? 5.088 9.952 4.575 1.00 74.25 161 THR A O 1
ATOM 1357 N N . LYS A 1 162 ? 4.042 10.763 6.398 1.00 80.31 162 LYS A N 1
ATOM 1358 C CA . LYS A 1 162 ? 4.398 9.658 7.306 1.00 80.31 162 LYS A CA 1
ATOM 1359 C C . LYS A 1 162 ? 3.410 8.492 7.306 1.00 80.31 162 LYS A C 1
ATOM 1361 O O . LYS A 1 162 ? 3.811 7.377 7.629 1.00 80.31 162 LYS A O 1
ATOM 1366 N N . LEU A 1 163 ? 2.163 8.707 6.887 1.00 83.19 163 LEU A N 1
ATOM 1367 C CA . LEU A 1 163 ? 1.085 7.716 6.939 1.00 83.19 163 LEU A CA 1
ATOM 1368 C C . LEU A 1 163 ? 1.480 6.409 6.248 1.00 83.19 163 LEU A C 1
ATOM 1370 O O . LEU A 1 163 ? 1.192 5.332 6.751 1.00 83.19 163 LEU A O 1
ATOM 1374 N N . ARG A 1 164 ? 2.203 6.489 5.128 1.00 82.38 164 ARG A N 1
ATOM 1375 C CA . ARG A 1 164 ? 2.703 5.305 4.417 1.00 82.38 164 ARG A CA 1
ATOM 1376 C C . ARG A 1 164 ? 3.639 4.450 5.276 1.00 82.38 164 ARG A C 1
ATOM 1378 O O . ARG A 1 164 ? 3.530 3.228 5.230 1.00 82.38 164 ARG A O 1
ATOM 1385 N N . LEU A 1 165 ? 4.561 5.080 6.010 1.00 84.50 165 LEU A N 1
ATOM 1386 C CA . LEU A 1 165 ? 5.505 4.384 6.892 1.00 84.50 165 LEU A CA 1
ATOM 1387 C C . LEU A 1 165 ? 4.757 3.740 8.058 1.00 84.50 165 LEU A C 1
ATOM 1389 O O . LEU A 1 165 ? 4.935 2.557 8.313 1.00 84.50 165 LEU A O 1
ATOM 1393 N N . MET A 1 166 ? 3.833 4.482 8.666 1.00 86.94 166 MET A N 1
ATOM 1394 C CA . MET A 1 166 ? 3.009 3.975 9.762 1.00 86.94 166 MET A CA 1
ATOM 1395 C C . MET A 1 166 ? 2.146 2.792 9.330 1.00 86.94 166 MET A C 1
ATOM 1397 O O . MET A 1 166 ? 2.114 1.772 10.003 1.00 86.94 166 MET A O 1
ATOM 1401 N N . LEU A 1 167 ? 1.492 2.883 8.167 1.00 89.12 167 LEU A N 1
ATOM 1402 C CA . LEU A 1 167 ? 0.704 1.777 7.626 1.00 89.12 167 LEU A CA 1
ATOM 1403 C C . LEU A 1 167 ? 1.573 0.562 7.295 1.00 89.12 167 LEU A C 1
ATOM 1405 O O . LEU A 1 167 ? 1.102 -0.559 7.442 1.00 89.12 167 LEU A O 1
ATOM 1409 N N . LYS A 1 168 ? 2.829 0.761 6.878 1.00 88.88 168 LYS A N 1
ATOM 1410 C CA . LYS A 1 168 ? 3.773 -0.343 6.667 1.00 88.88 168 LYS A CA 1
ATOM 1411 C C . LYS A 1 168 ? 4.098 -1.037 7.995 1.00 88.88 168 LYS A C 1
ATOM 1413 O O . LYS A 1 168 ? 3.956 -2.250 8.077 1.00 88.88 168 LYS A O 1
ATOM 1418 N N . GLU A 1 169 ? 4.474 -0.279 9.022 1.00 88.25 169 GLU A N 1
ATOM 1419 C CA . GLU A 1 169 ? 4.794 -0.811 10.357 1.00 88.25 169 GLU A CA 1
ATOM 1420 C C . GLU A 1 169 ? 3.583 -1.496 11.006 1.00 88.25 169 GLU A C 1
ATOM 1422 O O . GLU A 1 169 ? 3.696 -2.578 11.574 1.00 88.25 169 GLU A O 1
ATOM 1427 N N . TRP A 1 170 ? 2.401 -0.884 10.891 1.00 89.56 170 TRP A N 1
ATOM 1428 C CA . TRP A 1 170 ? 1.124 -1.454 11.324 1.00 89.56 170 TRP A CA 1
ATOM 1429 C C . TRP A 1 170 ? 0.843 -2.793 10.638 1.00 89.56 170 TRP A C 1
ATOM 1431 O O . TRP A 1 170 ? 0.540 -3.784 11.301 1.00 89.56 170 TRP A O 1
ATOM 1441 N N . ALA A 1 171 ? 0.992 -2.829 9.314 1.00 89.00 171 ALA A N 1
ATOM 1442 C CA . ALA A 1 171 ? 0.781 -4.022 8.514 1.00 89.00 171 ALA A CA 1
ATOM 1443 C C . ALA A 1 171 ? 1.751 -5.151 8.904 1.00 89.00 171 ALA A C 1
ATOM 1445 O O . ALA A 1 171 ? 1.334 -6.298 9.053 1.00 89.00 171 ALA A O 1
ATOM 1446 N N . GLU A 1 172 ? 3.032 -4.831 9.109 1.00 87.38 172 GLU A N 1
ATOM 1447 C CA . GLU A 1 172 ? 4.056 -5.772 9.584 1.00 87.38 172 GLU A CA 1
ATOM 1448 C C . GLU A 1 172 ? 3.750 -6.305 10.992 1.00 87.38 172 GLU A C 1
ATOM 1450 O O . GLU A 1 172 ? 3.857 -7.513 11.207 1.00 87.38 172 GLU A O 1
ATOM 1455 N N . LYS A 1 173 ? 3.295 -5.449 11.920 1.00 86.19 173 LYS A N 1
ATOM 1456 C CA . LYS A 1 173 ? 2.905 -5.858 13.282 1.00 86.19 173 LYS A CA 1
ATOM 1457 C C . LYS A 1 173 ? 1.729 -6.839 13.259 1.00 86.19 173 LYS A C 1
ATOM 1459 O O . LYS A 1 173 ? 1.804 -7.884 13.897 1.00 86.19 173 LYS A O 1
ATOM 1464 N N . ILE A 1 174 ? 0.684 -6.556 12.479 1.00 83.06 174 ILE A N 1
ATOM 1465 C CA . ILE A 1 174 ? -0.501 -7.428 12.404 1.00 83.06 174 ILE A CA 1
ATOM 1466 C C . ILE A 1 174 ? -0.194 -8.756 11.723 1.00 83.06 174 ILE A C 1
ATOM 1468 O O . ILE A 1 174 ? -0.712 -9.781 12.151 1.00 83.06 174 ILE A O 1
ATOM 1472 N N . ASN A 1 175 ? 0.663 -8.770 10.697 1.00 77.06 175 ASN A N 1
ATOM 1473 C CA . ASN A 1 175 ? 1.030 -10.009 10.010 1.00 77.06 175 ASN A CA 1
ATOM 1474 C C . ASN A 1 175 ? 1.793 -11.013 10.892 1.00 77.06 175 ASN A C 1
ATOM 1476 O O . ASN A 1 175 ? 1.875 -12.185 10.524 1.00 77.06 175 ASN A O 1
ATOM 1480 N N . GLY A 1 176 ? 2.331 -10.576 12.036 1.00 65.94 176 GLY A N 1
ATOM 1481 C CA . GLY A 1 176 ? 2.880 -11.451 13.077 1.00 65.94 176 GLY A CA 1
ATOM 1482 C C . GLY A 1 176 ? 1.830 -12.049 14.025 1.00 65.94 176 GLY A C 1
ATOM 1483 O O . GLY A 1 176 ? 2.163 -12.909 14.838 1.00 65.94 176 GLY A O 1
ATOM 1484 N N . GLU A 1 177 ? 0.573 -11.616 13.938 1.00 64.38 177 GLU A N 1
ATOM 1485 C CA . GLU A 1 177 ? -0.531 -12.056 14.791 1.00 64.38 177 GLU A CA 1
ATOM 1486 C C . GLU A 1 177 ? -1.443 -13.070 14.073 1.00 64.38 177 GLU A C 1
ATOM 1488 O O . GLU A 1 177 ? -1.154 -13.595 12.999 1.00 64.38 177 GLU A O 1
ATOM 1493 N N . LYS A 1 178 ? -2.604 -13.373 14.667 1.00 68.44 178 LYS A N 1
ATOM 1494 C CA . LYS A 1 178 ? -3.579 -14.325 14.115 1.00 68.44 178 LYS A CA 1
ATOM 1495 C C . LYS A 1 178 ? -4.312 -13.829 12.850 1.00 68.44 178 LYS A C 1
ATOM 1497 O O . LYS A 1 178 ? -5.174 -14.542 12.324 1.00 68.44 178 LYS A O 1
ATOM 1502 N N . ILE A 1 179 ? -4.022 -12.616 12.382 1.00 75.50 179 ILE A N 1
ATOM 1503 C CA . ILE A 1 179 ? -4.632 -11.976 11.213 1.00 75.50 179 ILE A CA 1
ATOM 1504 C C . ILE A 1 179 ? -3.551 -11.830 10.151 1.00 75.50 179 ILE A C 1
ATOM 1506 O O . ILE A 1 179 ? -2.478 -11.317 10.429 1.00 75.50 179 ILE A O 1
ATOM 1510 N N . LYS A 1 180 ? -3.844 -12.245 8.919 1.00 84.31 180 LYS A N 1
ATOM 1511 C CA . LYS A 1 180 ? -2.920 -12.063 7.803 1.00 84.31 180 LYS A CA 1
ATOM 1512 C C . LYS A 1 180 ? -3.477 -11.038 6.824 1.00 84.31 180 LYS A C 1
ATOM 1514 O O . LYS A 1 180 ? -4.521 -11.252 6.220 1.00 84.31 180 LYS A O 1
ATOM 1519 N N . LEU A 1 181 ? -2.788 -9.917 6.693 1.00 87.69 181 LEU A N 1
ATOM 1520 C CA . LEU A 1 181 ? -3.031 -8.868 5.719 1.00 87.69 181 LEU A CA 1
ATOM 1521 C C . LEU A 1 181 ? -2.351 -9.233 4.395 1.00 87.69 181 LEU A C 1
ATOM 1523 O O . LEU A 1 181 ? -1.142 -9.465 4.354 1.00 87.69 181 LEU A O 1
ATOM 1527 N N . GLU A 1 182 ? -3.123 -9.279 3.311 1.00 87.06 182 GLU A N 1
ATOM 1528 C CA . GLU A 1 182 ? -2.587 -9.520 1.964 1.00 87.06 182 GLU A CA 1
ATOM 1529 C C . GLU A 1 182 ? -2.247 -8.207 1.274 1.00 87.06 182 GLU A C 1
ATOM 1531 O O . GLU A 1 182 ? -1.176 -8.051 0.691 1.00 87.06 182 GLU A O 1
ATOM 1536 N N . GLU A 1 183 ? -3.154 -7.238 1.373 1.00 89.88 183 GLU A N 1
ATOM 1537 C CA . GLU A 1 183 ? -3.043 -5.988 0.643 1.00 89.88 183 GLU A CA 1
ATOM 1538 C C . GLU A 1 183 ? -3.617 -4.840 1.467 1.00 89.88 183 GLU A C 1
ATOM 1540 O O . GLU A 1 183 ? -4.675 -4.968 2.090 1.00 89.88 183 GLU A O 1
ATOM 1545 N N . TYR A 1 184 ? -2.974 -3.679 1.382 1.00 91.12 184 TYR A N 1
ATOM 1546 C CA . TYR A 1 184 ? -3.599 -2.422 1.751 1.00 91.12 184 TYR A CA 1
ATOM 1547 C C . TYR A 1 184 ? -3.290 -1.356 0.708 1.00 91.12 184 TYR A C 1
ATOM 1549 O O . TYR A 1 184 ? -2.225 -1.342 0.089 1.00 91.12 184 TYR A O 1
ATOM 1557 N N . HIS A 1 185 ? -4.227 -0.437 0.532 1.00 89.88 185 HIS A N 1
ATOM 1558 C CA . HIS A 1 185 ? -4.041 0.745 -0.292 1.00 89.88 185 HIS A CA 1
ATOM 1559 C C . HIS A 1 185 ? -4.613 1.954 0.423 1.00 89.88 185 HIS A C 1
ATOM 1561 O O . HIS A 1 185 ? -5.591 1.839 1.154 1.00 89.88 185 HIS A O 1
ATOM 1567 N N . THR A 1 186 ? -4.032 3.124 0.199 1.00 85.62 186 THR A N 1
ATOM 1568 C CA . THR A 1 186 ? -4.533 4.376 0.765 1.00 85.62 186 THR A CA 1
ATOM 1569 C C . THR A 1 186 ? -4.871 5.316 -0.369 1.00 85.62 186 THR A C 1
ATOM 1571 O O . THR A 1 186 ? -4.024 5.612 -1.208 1.00 85.62 186 THR A O 1
ATOM 1574 N N . ILE A 1 187 ? -6.105 5.810 -0.395 1.00 79.88 187 ILE A N 1
ATOM 1575 C CA . ILE A 1 187 ? -6.463 6.922 -1.274 1.00 79.88 187 ILE A CA 1
ATOM 1576 C C . ILE A 1 187 ? -6.157 8.234 -0.556 1.00 79.88 187 ILE A C 1
ATOM 1578 O O . ILE A 1 187 ? -6.363 8.362 0.654 1.00 79.88 187 ILE A O 1
ATOM 1582 N N . SER A 1 188 ? -5.649 9.205 -1.322 1.00 65.25 188 SER A N 1
ATOM 1583 C CA . SER A 1 188 ? -5.428 10.574 -0.861 1.00 65.25 188 SER A CA 1
ATOM 1584 C C . SER A 1 188 ? -6.675 11.102 -0.164 1.00 65.25 188 SER A C 1
ATOM 1586 O O . SER A 1 188 ? -7.774 11.009 -0.711 1.00 65.25 188 SER A O 1
ATOM 1588 N N . GLY A 1 189 ? -6.485 11.631 1.042 1.00 62.38 189 GLY A N 1
ATOM 1589 C CA . GLY A 1 189 ? -7.596 12.032 1.878 1.00 62.38 189 GLY A CA 1
ATOM 1590 C C . GLY A 1 189 ? -8.426 13.143 1.253 1.00 62.38 189 GLY A C 1
ATOM 1591 O O . GLY A 1 189 ? -7.916 13.945 0.471 1.00 62.38 189 GLY A O 1
ATOM 1592 N N . PHE A 1 190 ? -9.710 13.156 1.587 1.00 69.19 190 PHE A N 1
ATOM 1593 C CA . PHE A 1 190 ? -10.572 14.298 1.328 1.00 69.19 190 PHE A CA 1
ATOM 1594 C C . PHE A 1 190 ? -10.503 15.226 2.542 1.00 69.19 190 PHE A C 1
ATOM 1596 O O . PHE A 1 190 ? -10.518 14.777 3.691 1.00 69.19 190 PHE A O 1
ATOM 1603 N N . GLU A 1 191 ? -10.373 16.517 2.272 1.00 66.56 191 GLU A N 1
ATOM 1604 C CA . GLU A 1 191 ? -10.320 17.570 3.282 1.00 66.56 191 GLU A CA 1
ATOM 1605 C C . GLU A 1 191 ? -11.712 18.183 3.426 1.00 66.56 191 GLU A C 1
ATOM 1607 O O . GLU A 1 191 ? -12.398 18.427 2.429 1.00 66.56 191 GLU A O 1
ATOM 1612 N N . LYS A 1 192 ? -12.152 18.407 4.666 1.00 67.94 192 LYS A N 1
ATOM 1613 C CA . LYS A 1 192 ? -13.426 19.061 4.962 1.00 67.94 192 LYS A CA 1
ATOM 1614 C C . LYS A 1 192 ? -13.320 19.885 6.241 1.00 67.94 192 LYS A C 1
ATOM 1616 O O . LYS A 1 192 ? -12.687 19.480 7.208 1.00 67.94 192 LYS A O 1
ATOM 1621 N N . GLU A 1 193 ? -13.984 21.032 6.259 1.00 64.00 193 GLU A N 1
ATOM 1622 C CA . GLU A 1 193 ? -14.140 21.859 7.457 1.00 64.00 193 GLU A CA 1
ATOM 1623 C C . GLU A 1 193 ? -15.498 21.567 8.103 1.00 64.00 193 GLU A C 1
ATOM 1625 O O . GLU A 1 193 ? -16.516 21.463 7.410 1.00 64.00 193 GLU A O 1
ATOM 1630 N N . ARG A 1 194 ? -15.522 21.385 9.428 1.00 65.88 194 ARG A N 1
ATOM 1631 C CA . ARG A 1 194 ? -16.744 21.116 10.194 1.00 65.88 194 ARG A CA 1
ATOM 1632 C C . ARG A 1 194 ? -16.755 21.951 11.470 1.00 65.88 194 ARG A C 1
ATOM 1634 O O . ARG A 1 194 ? -15.738 22.108 12.133 1.00 65.88 194 ARG A O 1
ATOM 1641 N N . LYS A 1 195 ? -17.926 22.458 11.853 1.00 57.53 195 LYS A N 1
ATOM 1642 C CA . LYS A 1 195 ? -18.126 23.050 13.181 1.00 57.53 195 LYS A CA 1
ATOM 1643 C C . LYS 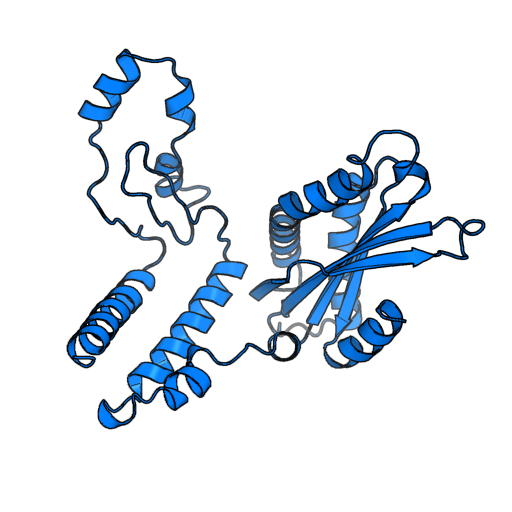A 1 195 ? -18.426 21.933 14.175 1.00 57.53 195 LYS A C 1
ATOM 1645 O O . LYS A 1 195 ? -19.368 21.172 13.960 1.00 57.53 195 LYS A O 1
ATOM 1650 N N . CYS A 1 196 ? -17.623 21.813 15.227 1.00 55.91 196 CYS A N 1
ATOM 1651 C CA . CYS A 1 196 ? -17.855 20.830 16.277 1.00 55.91 196 CYS A CA 1
ATOM 1652 C C . CYS A 1 196 ? -18.644 21.461 17.426 1.00 55.91 196 CYS A C 1
ATOM 1654 O O . CYS A 1 196 ? -18.194 22.405 18.071 1.00 55.91 196 CYS A O 1
ATOM 1656 N N . GLU A 1 197 ? -19.819 20.904 17.720 1.00 52.59 197 GLU A N 1
ATOM 1657 C CA . GLU A 1 197 ? -20.658 21.345 18.844 1.00 52.59 197 GLU A CA 1
ATOM 1658 C C . GLU A 1 197 ? -20.098 20.898 20.206 1.00 52.59 197 GLU A C 1
ATOM 1660 O O . GLU A 1 197 ? -20.394 21.512 21.227 1.00 52.59 197 GLU A O 1
ATOM 1665 N N . ARG A 1 198 ? -19.241 19.862 20.232 1.00 52.00 198 ARG A N 1
ATOM 1666 C CA . ARG A 1 198 ? -18.680 19.267 21.463 1.00 52.00 198 ARG A CA 1
ATOM 1667 C C . ARG A 1 198 ? -17.768 20.194 22.270 1.00 52.00 198 ARG A C 1
ATOM 1669 O O . ARG A 1 198 ? -17.585 19.952 23.457 1.00 52.00 198 ARG A O 1
ATOM 1676 N N . ILE A 1 199 ? -17.190 21.220 21.651 1.00 50.78 199 ILE A N 1
ATOM 1677 C CA . ILE A 1 199 ? -16.282 22.168 22.306 1.00 50.78 199 ILE A CA 1
ATOM 1678 C C . ILE A 1 199 ? -16.767 23.577 21.959 1.00 50.78 199 ILE A C 1
ATOM 1680 O O . ILE A 1 199 ? -16.281 24.167 21.007 1.00 50.78 199 ILE A O 1
ATOM 1684 N N . ASN A 1 200 ? -17.763 24.105 22.679 1.00 51.88 200 ASN A N 1
ATOM 1685 C CA . ASN A 1 200 ? -18.211 25.513 22.633 1.00 51.88 200 ASN A CA 1
ATOM 1686 C C . ASN A 1 200 ? -18.125 26.206 21.246 1.00 51.88 200 ASN A C 1
ATOM 1688 O O . ASN A 1 200 ? -17.590 27.311 21.132 1.00 51.88 200 ASN A O 1
ATOM 1692 N N . GLY A 1 201 ? -18.601 25.548 20.182 1.00 57.12 201 GLY A N 1
ATOM 1693 C CA . GLY A 1 201 ? -18.616 26.104 18.824 1.00 57.12 201 GLY A CA 1
ATOM 1694 C C . GLY A 1 201 ? -17.245 26.338 18.172 1.00 57.12 201 GLY A C 1
ATOM 1695 O O . GLY A 1 201 ? -17.147 27.174 17.274 1.00 57.12 201 GLY A O 1
ATOM 1696 N N . THR A 1 202 ? -16.174 25.653 18.590 1.00 63.78 202 THR A N 1
ATOM 1697 C CA . THR A 1 202 ? -14.887 25.722 17.884 1.00 63.78 202 THR A CA 1
ATOM 1698 C C . THR A 1 202 ? -14.982 25.013 16.540 1.00 63.78 202 THR A C 1
ATOM 1700 O O . THR A 1 202 ? -15.357 23.841 16.459 1.00 63.78 202 THR A O 1
ATOM 1703 N N . GLU A 1 203 ? -14.628 25.721 15.472 1.00 68.81 203 GLU A N 1
ATOM 1704 C CA . GLU A 1 203 ? -14.525 25.116 14.150 1.00 68.81 203 GLU A CA 1
ATOM 1705 C C . GLU A 1 203 ? -13.304 24.176 14.111 1.00 68.81 203 GLU A C 1
ATOM 1707 O O . GLU A 1 203 ? -12.280 24.445 14.741 1.00 68.81 203 GLU A O 1
ATOM 1712 N N . GLU A 1 204 ? -13.405 23.055 13.402 1.00 73.19 204 GLU A N 1
ATOM 1713 C CA . GLU A 1 204 ? -12.337 22.073 13.230 1.00 73.19 204 GLU A CA 1
ATOM 1714 C C . GLU A 1 204 ? -12.136 21.751 11.745 1.00 73.19 204 GLU A C 1
ATOM 1716 O O . GLU A 1 204 ? -13.074 21.697 10.947 1.00 73.19 204 GLU A O 1
ATOM 1721 N N . HIS A 1 205 ? -10.886 21.516 11.367 1.00 76.12 205 HIS A N 1
ATOM 1722 C CA . HIS A 1 205 ? -10.521 21.019 10.051 1.00 76.12 205 HIS A CA 1
ATOM 1723 C C . HIS A 1 205 ? -10.246 19.521 10.136 1.00 76.12 205 HIS A C 1
ATOM 1725 O O . HIS A 1 205 ? -9.480 19.070 10.992 1.00 76.12 205 HIS A O 1
ATOM 1731 N N . TRP A 1 206 ? -10.893 18.754 9.262 1.00 79.00 206 TRP A N 1
ATOM 1732 C CA . TRP A 1 206 ? -10.798 17.304 9.203 1.00 79.00 206 TRP A CA 1
ATOM 1733 C C . TRP A 1 206 ? -10.154 16.890 7.881 1.00 79.00 206 TRP A C 1
ATOM 1735 O O . TRP A 1 206 ? -10.619 17.243 6.797 1.00 79.00 206 TRP A O 1
ATOM 1745 N N . THR A 1 207 ? -9.113 16.073 7.964 1.00 81.06 207 THR A N 1
ATOM 1746 C CA . THR A 1 207 ? -8.562 15.361 6.811 1.00 81.06 207 THR A CA 1
ATOM 1747 C C . THR A 1 207 ? -8.816 13.877 7.006 1.00 81.06 207 THR A C 1
ATOM 1749 O O . THR A 1 207 ? -8.390 13.300 8.006 1.00 81.06 207 THR A O 1
ATOM 1752 N N . VAL A 1 208 ? -9.515 13.250 6.059 1.00 85.06 208 VAL A N 1
ATOM 1753 C CA . VAL A 1 208 ? -9.888 11.836 6.160 1.00 85.06 208 VAL A CA 1
ATOM 1754 C C . VAL A 1 208 ? -9.243 11.045 5.037 1.00 85.06 208 VAL A C 1
ATOM 1756 O O . VAL A 1 208 ? -9.543 11.275 3.868 1.00 85.06 208 VAL A O 1
ATOM 1759 N N . TRP A 1 209 ? -8.405 10.071 5.380 1.00 87.50 209 TRP A N 1
ATOM 1760 C CA . TRP A 1 209 ? -7.846 9.104 4.437 1.00 87.50 209 TRP A CA 1
ATOM 1761 C C . TRP A 1 209 ? -8.622 7.797 4.483 1.00 87.50 209 TRP A C 1
ATOM 1763 O O . TRP A 1 209 ? -8.939 7.281 5.553 1.00 87.50 209 TRP A O 1
ATOM 1773 N N . LEU A 1 210 ? -8.885 7.239 3.303 1.00 89.00 210 LEU A N 1
ATOM 1774 C CA . LEU A 1 210 ? -9.524 5.938 3.162 1.00 89.00 210 LEU A CA 1
ATOM 1775 C C . LEU A 1 210 ? -8.468 4.878 2.848 1.00 89.00 210 LEU A C 1
ATOM 1777 O O . LEU A 1 210 ? -7.867 4.886 1.770 1.00 89.00 210 LEU A O 1
ATOM 1781 N N . VAL A 1 211 ? -8.282 3.945 3.776 1.00 91.56 211 VAL A N 1
ATOM 1782 C CA . VAL A 1 211 ? -7.405 2.784 3.626 1.00 91.56 211 VAL A CA 1
ATOM 1783 C C . VAL A 1 211 ? -8.265 1.567 3.299 1.00 91.56 211 VAL A C 1
ATOM 1785 O O . VAL A 1 211 ? -9.127 1.198 4.086 1.00 91.56 211 VAL A O 1
ATOM 1788 N N . GLY A 1 212 ? -8.085 0.974 2.122 1.00 92.00 212 GLY A N 1
ATOM 1789 C CA . GLY A 1 212 ? -8.744 -0.268 1.711 1.00 92.00 212 GLY A CA 1
ATOM 1790 C C . GLY A 1 212 ? -7.860 -1.457 2.059 1.00 92.00 212 GLY A C 1
ATOM 1791 O O . GLY A 1 212 ? -6.641 -1.360 1.923 1.00 92.00 212 GLY A O 1
ATOM 1792 N N . ILE A 1 213 ? -8.460 -2.538 2.554 1.00 92.12 213 ILE A N 1
ATOM 1793 C CA . ILE A 1 213 ? -7.752 -3.653 3.189 1.00 92.12 213 ILE A CA 1
ATOM 1794 C C . ILE A 1 213 ? -8.333 -4.973 2.690 1.00 92.12 213 ILE A C 1
ATOM 1796 O O . ILE A 1 213 ? -9.552 -5.169 2.703 1.00 92.12 213 ILE A O 1
ATOM 1800 N N . ASN A 1 214 ? -7.447 -5.883 2.288 1.00 90.06 214 ASN A N 1
ATOM 1801 C CA . ASN A 1 214 ? -7.773 -7.274 1.999 1.00 90.06 214 ASN A CA 1
ATOM 1802 C C . ASN A 1 214 ? -7.065 -8.179 3.006 1.00 90.06 214 ASN A C 1
ATOM 1804 O O . ASN A 1 214 ? -5.837 -8.202 3.099 1.00 90.06 214 ASN A O 1
ATOM 1808 N N . LEU A 1 215 ? -7.870 -8.900 3.780 1.00 87.12 215 LEU A N 1
ATOM 1809 C CA . LEU A 1 215 ? -7.412 -9.878 4.755 1.00 87.12 215 LEU A CA 1
ATOM 1810 C C . LEU A 1 215 ? -7.448 -11.259 4.107 1.00 87.12 215 LEU A C 1
ATOM 1812 O O . LEU A 1 215 ? -8.394 -11.573 3.385 1.00 87.12 215 LEU A O 1
ATOM 1816 N N . LYS A 1 216 ? -6.448 -12.085 4.402 1.00 84.06 216 LYS A N 1
ATOM 1817 C CA . LYS A 1 216 ? -6.466 -13.494 4.042 1.00 84.06 216 LYS A CA 1
ATOM 1818 C C . LYS A 1 216 ? -7.474 -14.214 4.925 1.00 84.06 216 LYS A C 1
ATOM 1820 O O . LYS A 1 216 ? -7.458 -14.062 6.151 1.00 84.06 216 LYS A O 1
ATOM 1825 N N . ASP A 1 217 ? -8.310 -15.034 4.307 1.00 70.31 217 ASP A N 1
ATOM 1826 C CA . ASP A 1 217 ? -9.158 -15.964 5.037 1.00 70.31 217 ASP A CA 1
ATOM 1827 C C . ASP A 1 217 ? -8.251 -17.002 5.720 1.00 70.31 217 ASP A C 1
ATOM 1829 O O . ASP A 1 217 ? -7.643 -17.855 5.074 1.00 70.31 217 ASP A O 1
ATOM 1833 N N . ASN A 1 218 ? -8.088 -16.872 7.037 1.00 62.16 218 ASN A N 1
ATOM 1834 C CA . ASN A 1 218 ? -7.407 -17.870 7.856 1.00 62.16 218 ASN A CA 1
ATOM 1835 C C . ASN A 1 218 ? -8.418 -18.957 8.254 1.00 62.16 218 ASN A C 1
ATOM 1837 O O . ASN A 1 218 ? -9.534 -18.630 8.650 1.00 62.16 218 ASN A O 1
ATOM 1841 N N . GLU A 1 219 ? -7.997 -20.225 8.234 1.00 53.69 219 GLU A N 1
ATOM 1842 C CA . GLU A 1 219 ? -8.785 -21.385 8.704 1.00 53.69 219 GLU A CA 1
ATOM 1843 C C . GLU A 1 219 ? -9.154 -21.301 10.199 1.00 53.69 219 GLU A C 1
ATOM 1845 O O . GLU A 1 219 ? -10.049 -21.994 10.677 1.00 53.69 219 GLU A O 1
ATOM 1850 N N . ASN A 1 220 ? -8.496 -20.412 10.949 1.00 56.84 220 ASN A N 1
ATOM 1851 C CA . ASN A 1 220 ? -8.816 -20.142 12.342 1.00 56.84 220 ASN A CA 1
ATOM 1852 C C . ASN A 1 220 ? -10.113 -19.324 12.444 1.00 56.84 220 ASN A C 1
ATOM 1854 O O . ASN A 1 220 ? -10.146 -18.153 12.047 1.00 56.84 220 ASN A O 1
ATOM 1858 N N . ASN A 1 221 ? -11.143 -19.929 13.048 1.00 58.97 221 ASN A N 1
ATOM 1859 C CA . ASN A 1 221 ? -12.437 -19.339 13.426 1.00 58.97 221 ASN A CA 1
ATOM 1860 C C . ASN A 1 221 ? -12.294 -18.222 14.479 1.00 58.97 221 ASN A C 1
ATOM 1862 O O . ASN A 1 221 ? -12.833 -18.298 15.578 1.00 58.97 221 ASN A O 1
ATOM 1866 N N . ILE A 1 222 ? -11.532 -17.178 14.179 1.00 65.06 222 ILE A N 1
ATOM 1867 C CA . ILE A 1 222 ? -11.523 -15.965 14.991 1.00 65.06 222 ILE A CA 1
ATOM 1868 C C . ILE A 1 222 ? -12.745 -15.170 14.579 1.00 65.06 222 ILE A C 1
ATOM 1870 O O . ILE A 1 222 ? -12.901 -14.843 13.395 1.00 65.06 222 ILE A O 1
ATOM 1874 N N . GLU A 1 223 ? -13.590 -14.870 15.559 1.00 72.12 223 GLU A N 1
ATOM 1875 C CA . GLU A 1 223 ? -14.781 -14.060 15.362 1.00 72.12 223 GLU A CA 1
ATOM 1876 C C . GLU A 1 223 ? -14.420 -12.736 14.686 1.00 72.12 223 GLU A C 1
ATOM 1878 O O . GLU A 1 223 ? -13.421 -12.080 14.998 1.00 72.12 223 GLU A O 1
ATOM 1883 N N . GLU A 1 224 ? -15.238 -12.336 13.715 1.00 74.31 224 GLU A N 1
ATOM 1884 C CA . GLU A 1 224 ? -14.966 -11.164 12.886 1.00 74.31 224 GLU A CA 1
ATOM 1885 C C . GLU A 1 224 ? -14.868 -9.873 13.715 1.00 74.31 224 GLU A C 1
ATOM 1887 O O . GLU A 1 224 ? -14.154 -8.955 13.325 1.00 74.31 224 GLU A O 1
ATOM 1892 N N . GLN A 1 225 ? -15.544 -9.809 14.867 1.00 76.44 225 GLN A N 1
ATOM 1893 C CA . GLN A 1 225 ? -15.463 -8.689 15.809 1.00 76.44 225 GLN A CA 1
ATOM 1894 C C . GLN A 1 225 ? -14.070 -8.568 16.432 1.00 76.44 225 GLN A C 1
ATOM 1896 O O . GLN A 1 225 ? -13.470 -7.499 16.377 1.00 76.44 225 GLN A O 1
ATOM 1901 N N . GLN A 1 226 ? -13.499 -9.677 16.905 1.00 77.81 226 GLN A N 1
ATOM 1902 C CA . GLN A 1 226 ? -12.155 -9.683 17.480 1.00 77.81 226 GLN A CA 1
ATOM 1903 C C . GLN A 1 226 ? -11.093 -9.280 16.446 1.00 77.81 226 GLN A C 1
ATOM 1905 O O . GLN A 1 226 ? -10.137 -8.573 16.764 1.00 77.81 226 GLN A O 1
ATOM 1910 N N . LYS A 1 227 ? -11.282 -9.662 15.172 1.00 78.38 227 LYS A N 1
ATOM 1911 C CA . LYS A 1 227 ? -10.411 -9.194 14.081 1.00 78.38 227 LYS A CA 1
ATOM 1912 C C . LYS A 1 227 ? -10.458 -7.671 13.938 1.00 78.38 227 LYS A C 1
ATOM 1914 O O . LYS A 1 227 ? -9.423 -7.046 13.744 1.00 78.38 227 LYS A O 1
ATOM 1919 N N . GLN A 1 228 ? -11.643 -7.073 14.029 1.00 83.00 228 GLN A N 1
ATOM 1920 C CA . GLN A 1 228 ? -11.833 -5.627 13.879 1.00 83.00 228 GLN A CA 1
ATOM 1921 C C . GLN A 1 228 ? -11.208 -4.845 15.025 1.00 83.00 228 GLN A C 1
ATOM 1923 O O . GLN A 1 228 ? -10.510 -3.863 14.781 1.00 83.00 228 GLN A O 1
ATOM 1928 N N . GLU A 1 229 ? -11.440 -5.296 16.255 1.00 82.19 229 GLU A N 1
ATOM 1929 C CA . GLU A 1 229 ? -10.891 -4.666 17.452 1.00 82.19 229 GLU A CA 1
ATOM 1930 C C . GLU A 1 229 ? -9.366 -4.663 17.412 1.00 82.19 229 GLU A C 1
ATOM 1932 O O . GLU A 1 229 ? -8.768 -3.599 17.556 1.00 82.19 229 GLU A O 1
ATOM 1937 N N . ASN A 1 230 ? -8.740 -5.799 17.091 1.00 82.81 230 ASN A N 1
ATOM 1938 C CA . ASN A 1 230 ? -7.285 -5.876 16.969 1.00 82.81 230 ASN A CA 1
ATOM 1939 C C . ASN A 1 230 ? -6.751 -4.891 15.919 1.00 82.81 230 ASN A C 1
ATOM 1941 O O . ASN A 1 230 ? -5.854 -4.109 16.220 1.00 82.81 230 ASN A O 1
ATOM 1945 N N . LEU A 1 231 ? -7.343 -4.850 14.716 1.00 85.19 231 LEU A N 1
ATOM 1946 C CA . LEU A 1 231 ? -6.906 -3.929 13.655 1.00 85.19 231 LEU A CA 1
ATOM 1947 C C . LEU A 1 231 ? -6.927 -2.461 14.110 1.00 85.19 231 LEU A C 1
ATOM 1949 O O . LEU A 1 231 ? -5.986 -1.723 13.806 1.00 85.19 231 LEU A O 1
ATOM 1953 N N . ILE A 1 232 ? -7.989 -2.050 14.815 1.00 87.44 232 ILE A N 1
ATOM 1954 C CA . ILE A 1 232 ? -8.184 -0.675 15.301 1.00 87.44 232 ILE A CA 1
ATOM 1955 C C . ILE A 1 232 ? -7.257 -0.361 16.475 1.00 87.44 232 ILE A C 1
ATOM 1957 O O . ILE A 1 232 ? -6.656 0.713 16.505 1.00 87.44 232 ILE A O 1
ATOM 1961 N N . LEU A 1 233 ? -7.143 -1.268 17.445 1.00 86.19 233 LEU A N 1
ATOM 1962 C CA . LEU A 1 233 ? -6.306 -1.066 18.625 1.00 86.19 233 LEU A CA 1
ATOM 1963 C C . LEU A 1 233 ? -4.849 -0.878 18.206 1.00 86.19 233 LEU A C 1
ATOM 1965 O O . LEU A 1 233 ? -4.236 0.123 18.570 1.00 86.19 233 LEU A O 1
ATOM 1969 N N . THR A 1 234 ? -4.331 -1.750 17.338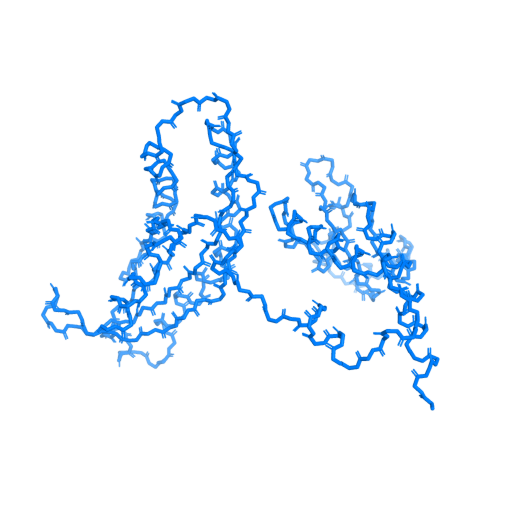 1.00 85.56 234 THR A N 1
ATOM 1970 C CA . THR A 1 234 ? -2.934 -1.686 16.897 1.00 85.56 234 THR A CA 1
ATOM 1971 C C . THR A 1 234 ? -2.598 -0.380 16.173 1.00 85.56 234 THR A C 1
ATOM 1973 O O . THR A 1 234 ? -1.518 0.174 16.385 1.00 85.56 234 THR A O 1
ATOM 1976 N N . ILE A 1 235 ? -3.491 0.130 15.315 1.00 86.38 235 ILE A N 1
ATOM 1977 C CA . ILE A 1 235 ? -3.240 1.389 14.593 1.00 86.38 235 ILE A CA 1
ATOM 1978 C C . ILE A 1 235 ? -3.391 2.608 15.507 1.00 86.38 235 ILE A C 1
ATOM 1980 O O . ILE A 1 235 ? -2.578 3.529 15.445 1.00 86.38 235 ILE A O 1
ATOM 1984 N N . ASN A 1 236 ? -4.386 2.609 16.398 1.00 86.81 236 ASN A N 1
ATOM 1985 C CA . ASN A 1 236 ? -4.608 3.728 17.306 1.00 86.81 236 ASN A 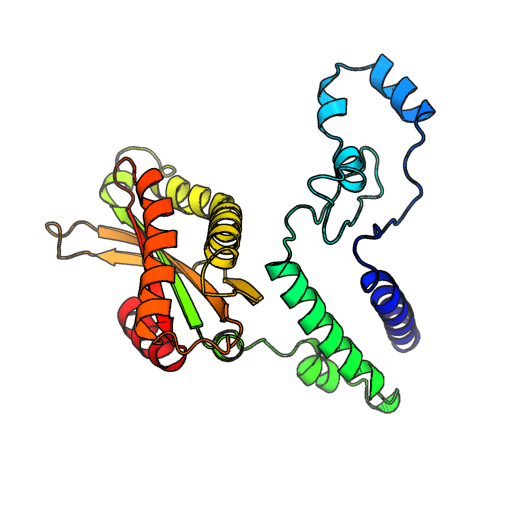CA 1
ATOM 1986 C C . ASN A 1 236 ? -3.510 3.819 18.371 1.00 86.81 236 ASN A C 1
ATOM 1988 O O . ASN A 1 236 ? -3.101 4.926 18.705 1.00 86.81 236 ASN A O 1
ATOM 1992 N N . GLU A 1 237 ? -2.953 2.696 18.831 1.00 85.44 237 GLU A N 1
ATOM 1993 C CA . GLU A 1 237 ? -1.744 2.676 19.668 1.00 85.44 237 GLU A CA 1
ATOM 1994 C C . GLU A 1 237 ? -0.576 3.422 19.012 1.00 85.44 237 GLU A C 1
ATOM 1996 O O . GLU A 1 237 ? 0.087 4.235 19.657 1.00 85.44 237 GLU A O 1
ATOM 2001 N N . GLN A 1 238 ? -0.339 3.200 17.715 1.00 82.38 238 GLN A N 1
ATOM 2002 C CA . GLN A 1 238 ? 0.694 3.938 16.982 1.00 82.38 238 GLN A CA 1
ATOM 2003 C C . GLN A 1 238 ? 0.366 5.434 16.892 1.00 82.38 238 GLN A C 1
ATOM 2005 O O . GLN A 1 238 ? 1.267 6.274 16.954 1.00 82.38 238 GLN A O 1
ATOM 2010 N N . PHE A 1 239 ? -0.916 5.780 16.765 1.00 83.94 239 PHE A N 1
ATOM 2011 C CA . PHE A 1 239 ? -1.377 7.163 16.650 1.00 83.94 239 PHE A CA 1
ATOM 2012 C C . PHE A 1 239 ? -1.279 7.930 17.972 1.00 83.94 239 PHE A C 1
ATOM 2014 O O . PHE A 1 239 ? -0.976 9.124 17.953 1.00 83.94 239 PHE A O 1
ATOM 2021 N N . LEU A 1 240 ? -1.448 7.262 19.119 1.00 79.12 240 LEU A N 1
ATOM 2022 C CA . LEU A 1 240 ? -1.300 7.874 20.446 1.00 79.12 240 LEU A CA 1
ATOM 2023 C C . LEU A 1 240 ? 0.073 8.530 20.630 1.00 79.12 240 LEU A C 1
ATOM 2025 O O . LEU A 1 240 ? 0.155 9.631 21.167 1.00 79.12 240 LEU A O 1
ATOM 2029 N N . ASN A 1 241 ? 1.137 7.917 20.106 1.00 70.88 241 ASN A N 1
ATOM 2030 C CA . ASN A 1 241 ? 2.491 8.478 20.173 1.00 70.88 241 ASN A CA 1
ATOM 2031 C C . ASN A 1 241 ? 2.639 9.800 19.399 1.00 70.88 241 ASN A C 1
ATOM 2033 O O . ASN A 1 241 ? 3.526 10.604 19.701 1.00 70.88 241 ASN A O 1
ATOM 2037 N N . ILE A 1 242 ? 1.783 10.022 18.398 1.00 70.75 242 ILE A N 1
ATOM 2038 C CA . ILE A 1 242 ? 1.817 11.185 17.501 1.00 70.75 242 ILE A CA 1
ATOM 2039 C C . ILE A 1 242 ? 0.840 12.273 17.937 1.00 70.75 242 ILE A C 1
ATOM 2041 O O . ILE A 1 242 ? 1.067 13.444 17.632 1.00 70.75 242 ILE A O 1
ATOM 2045 N N . ASN A 1 243 ? -0.211 11.911 18.674 1.00 69.31 243 ASN A N 1
ATOM 2046 C CA . ASN A 1 243 ? -1.177 12.839 19.249 1.00 69.31 243 ASN A CA 1
ATOM 2047 C C . ASN A 1 243 ? -0.492 13.742 20.293 1.00 69.31 243 ASN A C 1
ATOM 2049 O O . ASN A 1 243 ? -0.544 13.505 21.496 1.00 69.31 243 ASN A O 1
ATOM 2053 N N . ARG A 1 244 ? 0.177 14.797 19.818 1.00 57.75 244 ARG A N 1
ATOM 2054 C CA . ARG A 1 244 ? 0.781 15.869 20.613 1.00 57.75 244 ARG A CA 1
ATOM 2055 C C . ARG A 1 244 ? 0.198 17.212 20.181 1.00 57.75 244 ARG A C 1
ATOM 2057 O O . ARG A 1 244 ? 0.058 17.488 18.990 1.00 57.75 244 ARG A O 1
ATOM 2064 N N . GLU A 1 245 ? -0.104 18.057 21.164 1.00 53.06 245 GLU A N 1
ATOM 2065 C CA . GLU A 1 245 ? -0.438 19.478 20.980 1.00 53.06 245 GLU A CA 1
ATOM 2066 C C . GLU A 1 245 ? -1.574 19.751 19.974 1.00 53.06 245 GLU A C 1
ATOM 2068 O O . GLU A 1 245 ? -1.372 20.329 18.902 1.00 53.06 245 GLU A O 1
ATOM 2073 N N . GLY A 1 246 ? -2.796 19.355 20.330 1.00 58.38 246 GLY A N 1
ATOM 2074 C CA . GLY A 1 246 ? -4.010 19.875 19.692 1.00 58.38 246 GLY A CA 1
ATOM 2075 C C . GLY A 1 246 ? -4.361 19.304 18.316 1.00 58.38 246 GLY A C 1
ATOM 2076 O O . GLY A 1 246 ? -5.269 19.826 17.688 1.00 58.38 246 GLY A O 1
ATOM 2077 N N . SER A 1 247 ? -3.694 18.252 17.835 1.00 64.56 247 SER A N 1
ATOM 2078 C CA . SER A 1 247 ? -4.174 17.456 16.695 1.00 64.56 247 SER A CA 1
ATOM 2079 C C . SER A 1 247 ? -4.543 16.050 17.149 1.00 64.56 247 SER A C 1
ATOM 2081 O O . SER A 1 247 ? -3.749 15.411 17.843 1.00 64.56 247 SER A O 1
ATOM 2083 N N . TRP A 1 248 ? -5.711 15.566 16.730 1.00 77.00 248 TRP A N 1
ATOM 2084 C CA . TRP A 1 248 ? -6.193 14.224 17.051 1.00 77.00 248 TRP A CA 1
ATOM 2085 C C . TRP A 1 248 ? -6.213 13.360 15.798 1.00 77.00 248 TRP A C 1
ATOM 2087 O O . TRP A 1 248 ? -6.931 13.652 14.842 1.00 77.00 248 TRP A O 1
ATOM 2097 N N . LEU A 1 249 ? -5.418 12.296 15.814 1.00 83.94 249 LEU A N 1
ATOM 2098 C CA . LEU A 1 249 ? -5.429 11.237 14.823 1.00 83.94 249 LEU A CA 1
ATOM 2099 C C . LEU A 1 249 ? -6.182 10.035 15.394 1.00 83.94 249 LEU A C 1
ATOM 2101 O O . LEU A 1 249 ? -5.860 9.556 16.483 1.00 83.94 249 LEU A O 1
ATOM 2105 N N . ASN A 1 250 ? -7.180 9.562 14.655 1.00 87.81 250 ASN A N 1
ATOM 2106 C CA . ASN A 1 250 ? -7.976 8.398 15.021 1.00 87.81 250 ASN A CA 1
ATOM 2107 C C . ASN A 1 250 ? -8.232 7.520 13.795 1.00 87.81 250 ASN A C 1
ATOM 2109 O O . ASN A 1 250 ? -8.439 8.029 12.693 1.00 87.81 250 ASN A O 1
ATOM 2113 N N . ALA A 1 251 ? -8.255 6.209 13.989 1.00 89.25 251 ALA A N 1
ATOM 2114 C CA . ALA A 1 251 ? -8.668 5.241 12.991 1.00 89.25 251 ALA A CA 1
ATOM 2115 C C . ALA A 1 251 ? -10.010 4.603 13.353 1.00 89.25 251 ALA A C 1
ATOM 2117 O O . ALA A 1 251 ? -10.255 4.220 14.497 1.00 89.25 251 ALA A O 1
ATOM 2118 N N . VAL A 1 252 ? -10.862 4.440 12.343 1.00 90.06 252 VAL A N 1
ATOM 2119 C CA . VAL A 1 252 ? -12.160 3.774 12.456 1.00 90.06 252 VAL A CA 1
ATOM 2120 C C . VAL A 1 252 ? -12.264 2.693 11.394 1.00 90.06 252 VAL A C 1
ATOM 2122 O O . VAL A 1 252 ? -12.095 2.962 10.206 1.00 90.06 252 VAL A O 1
ATOM 2125 N N . TYR A 1 253 ? -12.568 1.469 11.811 1.00 90.56 253 TYR A N 1
ATOM 2126 C CA . TYR A 1 253 ? -12.829 0.364 10.896 1.00 90.56 253 TYR A CA 1
ATOM 2127 C C . TYR A 1 253 ? -14.254 0.416 10.339 1.00 90.56 253 TYR A C 1
ATOM 2129 O O . TYR A 1 253 ? -15.210 0.722 11.053 1.00 90.56 253 TYR A O 1
ATOM 2137 N N . ILE A 1 254 ? -14.405 0.062 9.063 1.00 89.62 254 ILE A N 1
ATOM 2138 C CA . ILE A 1 254 ? -15.686 0.026 8.360 1.00 89.62 254 ILE A CA 1
ATOM 2139 C C . ILE A 1 254 ? -15.712 -1.150 7.386 1.00 89.62 254 ILE A C 1
ATOM 2141 O O . ILE A 1 254 ? -14.795 -1.334 6.585 1.00 89.62 254 ILE A O 1
ATOM 2145 N N . LYS A 1 255 ? -16.811 -1.912 7.372 1.00 88.81 255 LYS A N 1
ATOM 2146 C CA . LYS A 1 255 ? -17.072 -2.865 6.280 1.00 88.81 255 LYS A CA 1
ATOM 2147 C C . LYS A 1 255 ? -17.627 -2.140 5.057 1.00 88.81 255 LYS A C 1
ATOM 2149 O O . LYS A 1 255 ? -18.426 -1.216 5.193 1.00 88.81 255 LYS A O 1
ATOM 2154 N N . GLN A 1 256 ? -17.303 -2.637 3.870 1.00 89.44 256 GLN A N 1
ATOM 2155 C CA . GLN A 1 256 ? -17.741 -2.105 2.576 1.00 89.44 256 GLN A CA 1
ATOM 2156 C C . GLN A 1 256 ? -19.220 -1.674 2.529 1.00 89.44 256 GLN A C 1
ATOM 2158 O O . GLN A 1 256 ? -19.521 -0.562 2.098 1.00 89.44 256 GLN A O 1
ATOM 2163 N N . ASN A 1 257 ? -20.132 -2.504 3.045 1.00 88.19 257 ASN A N 1
ATOM 2164 C CA . ASN A 1 257 ? -21.581 -2.250 3.017 1.00 88.19 257 ASN A CA 1
ATOM 2165 C C . ASN A 1 257 ? -22.017 -1.012 3.824 1.00 88.19 257 ASN A C 1
ATOM 2167 O O . ASN A 1 257 ? -23.076 -0.446 3.563 1.00 88.19 257 ASN A O 1
ATOM 2171 N N . TYR A 1 258 ? -21.219 -0.583 4.803 1.00 86.38 258 TYR A N 1
ATOM 2172 C CA . TYR A 1 258 ? -21.507 0.585 5.641 1.00 86.38 258 TYR A CA 1
ATOM 2173 C C . TYR A 1 258 ? -20.762 1.840 5.188 1.00 86.38 258 TYR A C 1
ATOM 2175 O O . TYR A 1 258 ? -21.030 2.927 5.703 1.00 86.38 258 TYR A O 1
ATOM 2183 N N . LEU A 1 259 ? -19.869 1.715 4.202 1.00 84.25 259 LEU A N 1
ATOM 2184 C CA . LEU A 1 259 ? -19.040 2.816 3.736 1.00 84.25 259 LEU A CA 1
ATOM 2185 C C . LEU A 1 259 ? -19.900 3.985 3.241 1.00 84.25 259 LEU A C 1
ATOM 2187 O O . LEU A 1 259 ? -19.687 5.119 3.652 1.00 84.25 259 LEU A O 1
ATOM 2191 N N . GLU A 1 260 ? -20.925 3.726 2.426 1.00 80.06 260 GLU A N 1
ATOM 2192 C CA . GLU A 1 260 ? -21.780 4.794 1.881 1.00 80.06 260 GLU A CA 1
ATOM 2193 C C . GLU A 1 260 ? -22.577 5.529 2.955 1.00 80.06 260 GLU A C 1
ATOM 2195 O O . GLU A 1 260 ? -22.669 6.755 2.917 1.00 80.06 260 GLU A O 1
ATOM 2200 N N . LYS A 1 261 ? -23.081 4.794 3.953 1.00 80.88 261 LYS A N 1
ATOM 2201 C CA . LYS A 1 261 ? -23.776 5.392 5.096 1.00 80.88 261 LYS A CA 1
ATOM 2202 C C . LYS A 1 261 ? -22.838 6.323 5.857 1.00 80.88 261 LYS A C 1
ATOM 2204 O O . LYS A 1 261 ? -23.201 7.461 6.132 1.00 80.88 261 LYS A O 1
ATOM 2209 N N . MET A 1 262 ? -21.616 5.873 6.139 1.00 76.19 262 MET A N 1
ATOM 2210 C CA . MET A 1 262 ? -20.648 6.662 6.897 1.00 76.19 262 MET A CA 1
ATOM 2211 C C . MET A 1 262 ? -20.138 7.881 6.125 1.00 76.19 262 MET A C 1
ATOM 2213 O O . MET A 1 262 ? -19.996 8.949 6.710 1.00 76.19 262 MET A O 1
ATOM 2217 N N . PHE A 1 263 ? -19.934 7.770 4.810 1.00 71.06 263 PHE A N 1
ATOM 2218 C CA . PHE A 1 263 ? -19.646 8.940 3.981 1.00 71.06 263 PHE A CA 1
ATOM 2219 C C . PHE A 1 263 ? -20.815 9.921 3.955 1.00 71.06 263 PHE A C 1
ATOM 2221 O O . PHE A 1 263 ? -20.562 11.114 4.011 1.00 71.06 263 PHE A O 1
ATOM 2228 N N . GLY A 1 264 ? -22.067 9.453 3.958 1.00 64.19 264 GLY A N 1
ATOM 2229 C CA . GLY A 1 264 ? -23.228 10.315 4.191 1.00 64.19 264 GLY A CA 1
ATOM 2230 C C . GLY A 1 264 ? -23.087 11.111 5.494 1.00 64.19 264 GLY A C 1
ATOM 2231 O O . GLY A 1 264 ? -23.106 12.332 5.466 1.00 64.19 264 GLY A O 1
ATOM 2232 N N . PHE A 1 265 ? -22.818 10.447 6.620 1.00 59.22 265 PHE A N 1
ATOM 2233 C CA . PHE A 1 265 ? -22.631 11.109 7.925 1.00 59.22 265 PHE A CA 1
ATOM 2234 C C . PHE A 1 265 ? -21.382 12.006 8.044 1.00 59.22 265 PHE A C 1
ATOM 2236 O O . PHE A 1 265 ? -21.326 12.884 8.904 1.00 59.22 265 PHE A O 1
ATOM 2243 N N . LEU A 1 266 ? -20.349 11.771 7.233 1.00 57.84 266 LEU A N 1
ATOM 2244 C CA . LEU A 1 266 ? -19.154 12.623 7.184 1.00 57.84 266 LEU A CA 1
ATOM 2245 C C . LEU A 1 266 ? -19.337 13.804 6.214 1.00 57.84 266 LEU A C 1
ATOM 2247 O O . LEU A 1 266 ? -18.750 14.874 6.402 1.00 57.84 266 LEU A O 1
ATOM 2251 N N . LEU A 1 267 ? -20.158 13.632 5.175 1.00 49.16 267 LEU A N 1
ATOM 2252 C CA . LEU A 1 267 ? -20.452 14.642 4.159 1.00 49.16 267 LEU A CA 1
ATOM 2253 C C . LEU A 1 267 ? -21.619 15.566 4.543 1.00 49.16 267 LEU A C 1
ATOM 2255 O O . LEU A 1 267 ? -21.628 16.688 4.034 1.00 49.16 267 LEU A O 1
ATOM 2259 N N . PHE A 1 268 ? -22.467 15.189 5.503 1.00 37.53 268 PHE A N 1
ATOM 2260 C CA . PHE A 1 268 ? -23.481 16.042 6.144 1.00 37.53 268 PHE A CA 1
ATOM 2261 C C . PHE A 1 268 ? -23.090 16.409 7.588 1.00 37.53 268 PHE A C 1
ATOM 2263 O O . PHE A 1 268 ? -23.178 17.606 7.924 1.00 37.53 268 PHE A O 1
#

Secondary structure (DSSP, 8-state):
--HHHHHHHHHHHHHHHHHTTSTTS-B-SSPPPPHHHHHHHHTTS-GGGTTT-TTGGGS-TTS--SS-BB-SSSSP-BTTTT--HHHHHHHHHHHHHHHHHHHT--GGG--HHHHHHTTSPPP-HHHH-SEEEEEEEEEEGGGTSSSTT-HHHHHHHHHHHHHHHHHHHHHHHHHTTT--EEEEEEEEEEEEEEE-TTSTT-EEEEEEEEEEEEE---SS---HHHHHHHHHHHHHHHHHTT--SS-EEEEEEEEHHHHHHHHHHHH-

pLDDT: mean 72.65, std 15.44, range [34.69, 92.12]

Sequence (268 aa):
MFCLFCLMFFLCFNVLLKVCLQWPFPVLLEALTSQELITKYLNNQNNYLIDSWYLSNIKNENQPSIMPIISPKFPEQNVAFNINEYTKSIILRETKKASDHFKNLNHNNLTKEWWQKTIFKKINYKLIYKHFILVICTVPIKIKENINNYFGNFKCGLLKTKLRLMLKEWAEKINGEKIKLEEYHTISGFEKERKCERINGTEEHWTVWLVGINLKDNENNIEEQQKQENLILTINEQFLNINREGSWLNAVYIKQNYLEKMFGFLLF